Protein AF-A0A6B0BHD0-F1 (afdb_monomer)

Organism: Staphylococcus aureus (NCBI:txid1280)

Mean predicted aligned error: 4.42 Å

Structure (mmCIF, N/CA/C/O backbone):
data_AF-A0A6B0BHD0-F1
#
_entry.id   AF-A0A6B0BHD0-F1
#
loop_
_atom_site.group_PDB
_atom_site.id
_atom_site.type_symbol
_atom_site.label_atom_id
_atom_site.label_alt_id
_atom_site.label_comp_id
_atom_site.label_asym_id
_atom_site.label_entity_id
_atom_site.label_seq_id
_atom_site.pdbx_PDB_ins_code
_atom_site.Cartn_x
_atom_site.Cartn_y
_atom_site.Cartn_z
_atom_site.occupancy
_atom_site.B_iso_or_equiv
_atom_site.auth_seq_id
_atom_site.auth_comp_id
_atom_site.auth_asym_id
_atom_site.auth_atom_id
_atom_site.pdbx_PDB_model_num
ATOM 1 N N . LEU A 1 1 ? -26.177 -18.146 14.902 1.00 44.59 1 LEU A N 1
ATOM 2 C CA . LEU A 1 1 ? -24.761 -17.729 14.923 1.00 44.59 1 LEU A CA 1
ATOM 3 C C . LEU A 1 1 ? -24.433 -17.338 16.357 1.00 44.59 1 LEU A C 1
ATOM 5 O O . LEU A 1 1 ? -24.639 -16.192 16.727 1.00 44.59 1 LEU A O 1
ATOM 9 N N . ASN A 1 2 ? -24.051 -18.314 17.185 1.00 41.00 2 ASN A N 1
ATOM 10 C CA . ASN A 1 2 ? -23.423 -18.027 18.474 1.00 41.00 2 ASN A CA 1
ATOM 11 C C . ASN A 1 2 ? -21.974 -17.668 18.151 1.00 41.00 2 ASN A C 1
ATOM 13 O O . ASN A 1 2 ? -21.163 -18.567 17.981 1.00 41.00 2 ASN A O 1
ATOM 17 N N . ASN A 1 3 ? -21.695 -16.384 17.960 1.00 51.72 3 ASN A N 1
ATOM 18 C CA . ASN A 1 3 ? -20.332 -15.872 17.898 1.00 51.72 3 ASN A CA 1
ATOM 19 C C . ASN A 1 3 ? -20.217 -14.790 18.966 1.00 51.72 3 ASN A C 1
ATOM 21 O O . ASN A 1 3 ? -21.155 -14.007 19.124 1.00 51.72 3 ASN A O 1
ATOM 25 N N . ASP A 1 4 ? -19.097 -14.771 19.685 1.00 55.94 4 ASP A N 1
ATOM 26 C CA . ASP A 1 4 ? -18.774 -13.932 20.851 1.00 55.94 4 ASP A CA 1
ATOM 27 C C . ASP A 1 4 ? -18.702 -12.411 20.553 1.00 55.94 4 ASP A C 1
ATOM 29 O O . ASP A 1 4 ? -17.818 -11.694 21.005 1.00 55.94 4 ASP A O 1
ATOM 33 N N . GLY A 1 5 ? -19.629 -11.866 19.762 1.00 77.25 5 GLY A N 1
ATOM 34 C CA . GLY A 1 5 ? -19.686 -10.452 19.379 1.00 77.25 5 GLY A CA 1
ATOM 35 C C . GLY A 1 5 ? -18.774 -10.060 18.208 1.00 77.25 5 GLY A C 1
ATOM 36 O O . GLY A 1 5 ? -18.880 -8.936 17.711 1.00 77.25 5 GLY A O 1
ATOM 37 N N . HIS A 1 6 ? -17.923 -10.963 17.713 1.00 91.44 6 HIS A N 1
ATOM 38 C CA . HIS A 1 6 ? -17.038 -10.725 16.566 1.00 91.44 6 HIS A CA 1
ATOM 39 C C . HIS A 1 6 ? -17.750 -11.012 15.233 1.00 91.44 6 HIS A C 1
ATOM 41 O O . HIS A 1 6 ? -18.384 -12.054 15.073 1.00 91.44 6 HIS A O 1
ATOM 47 N N . LYS A 1 7 ? -17.673 -10.076 14.272 1.00 95.88 7 LYS A N 1
ATOM 48 C CA . LYS A 1 7 ? -18.538 -10.079 13.069 1.00 95.88 7 LYS A CA 1
ATOM 49 C C . LYS A 1 7 ? -17.832 -9.976 11.715 1.00 95.88 7 LYS A C 1
ATOM 51 O O . LYS A 1 7 ? -18.456 -10.275 10.704 1.00 95.88 7 LYS A O 1
ATOM 56 N N 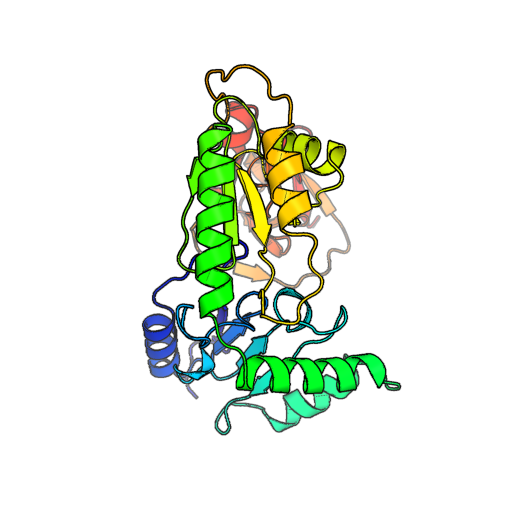. LEU A 1 8 ? -16.595 -9.489 11.682 1.00 97.88 8 LEU A N 1
ATOM 57 C CA . LEU A 1 8 ? -15.825 -9.259 10.459 1.00 97.88 8 LEU A CA 1
ATOM 58 C C . LEU A 1 8 ? -14.351 -9.104 10.833 1.00 97.88 8 LEU A C 1
ATOM 60 O O . LEU A 1 8 ? -14.049 -8.385 11.787 1.00 97.88 8 LEU A O 1
ATOM 64 N N . ALA A 1 9 ? -13.463 -9.723 10.065 1.00 98.19 9 ALA A N 1
ATOM 65 C CA . ALA A 1 9 ? -12.040 -9.413 10.069 1.00 98.19 9 ALA A CA 1
ATOM 66 C C . ALA A 1 9 ? -11.694 -8.542 8.854 1.00 98.19 9 ALA A C 1
ATOM 68 O O . ALA A 1 9 ? -12.242 -8.747 7.771 1.00 98.19 9 ALA A O 1
ATOM 69 N N . VAL A 1 10 ? -10.790 -7.579 9.036 1.00 98.50 10 VAL A N 1
ATOM 70 C CA . VAL A 1 10 ? -10.255 -6.744 7.953 1.00 98.50 10 VAL A CA 1
ATOM 71 C C . VAL A 1 10 ? -8.740 -6.864 7.976 1.00 98.50 10 VAL A C 1
ATOM 73 O O . VAL A 1 10 ? -8.130 -6.598 9.010 1.00 98.50 10 VAL A O 1
ATOM 76 N N . LEU A 1 11 ? -8.146 -7.285 6.862 1.00 98.62 11 LEU A N 1
ATOM 77 C CA . LEU A 1 11 ? -6.704 -7.495 6.728 1.00 98.62 11 LEU A CA 1
ATOM 78 C C . LEU A 1 11 ? -6.194 -6.765 5.486 1.00 98.62 11 LEU A C 1
ATOM 80 O O . LEU A 1 11 ? -6.874 -6.745 4.464 1.00 98.62 11 LEU A O 1
ATOM 84 N N . THR A 1 12 ? -4.992 -6.203 5.557 1.00 98.62 12 THR A N 1
ATOM 85 C CA . THR A 1 12 ? -4.299 -5.631 4.396 1.00 98.62 12 THR A CA 1
ATOM 86 C C . THR A 1 12 ? -3.342 -6.670 3.825 1.00 98.62 12 THR A C 1
ATOM 88 O O . THR A 1 12 ? -2.522 -7.214 4.565 1.00 98.62 12 THR A O 1
ATOM 91 N N . TYR A 1 13 ? -3.439 -6.954 2.528 1.00 98.75 13 TYR A N 1
ATOM 92 C CA . TYR A 1 13 ? -2.577 -7.920 1.845 1.00 98.75 13 TYR A CA 1
ATOM 93 C C . TYR A 1 13 ? -2.391 -7.518 0.376 1.00 98.75 13 TYR A C 1
ATOM 95 O O . TYR A 1 13 ? -3.393 -7.423 -0.316 1.00 98.75 13 TYR A O 1
ATOM 103 N N . PRO A 1 14 ? -1.169 -7.304 -0.141 1.00 98.62 14 PRO A N 1
ATOM 104 C CA . PRO A 1 14 ? 0.085 -7.171 0.601 1.00 98.62 14 PRO A CA 1
ATOM 105 C C . PRO A 1 14 ? 0.097 -5.875 1.423 1.00 98.62 14 PRO A C 1
ATOM 107 O O . PRO A 1 14 ? -0.780 -5.018 1.271 1.00 98.62 14 PRO A O 1
ATOM 110 N N . ASN A 1 15 ? 1.120 -5.685 2.258 1.00 97.81 15 ASN A N 1
ATOM 111 C CA . ASN A 1 15 ? 1.369 -4.352 2.805 1.00 97.81 15 ASN A CA 1
ATOM 112 C C . ASN A 1 15 ? 1.817 -3.374 1.694 1.00 97.81 15 ASN A C 1
ATOM 114 O O . ASN A 1 15 ? 2.034 -3.749 0.537 1.00 97.81 15 ASN A O 1
ATOM 118 N N . TYR A 1 16 ? 1.968 -2.094 2.041 1.00 95.62 16 TYR A N 1
ATOM 119 C CA . TYR A 1 16 ? 2.330 -1.055 1.071 1.00 95.62 16 TYR A CA 1
ATOM 120 C C . TYR A 1 16 ? 3.622 -1.395 0.302 1.00 95.62 16 TYR A C 1
ATOM 122 O O . TYR A 1 16 ? 3.693 -1.243 -0.925 1.00 95.62 16 TYR A O 1
ATOM 130 N N . TYR A 1 17 ? 4.611 -1.930 1.018 1.00 97.62 17 TYR A N 1
ATOM 131 C CA . TYR A 1 17 ? 5.940 -2.257 0.514 1.00 97.62 17 TYR A CA 1
ATOM 132 C C . TYR A 1 17 ? 6.008 -3.555 -0.293 1.00 97.62 17 TYR A C 1
ATOM 134 O O . TYR A 1 17 ? 7.059 -3.825 -0.855 1.00 97.62 17 TYR A O 1
ATOM 142 N N . GLY A 1 18 ? 4.907 -4.305 -0.431 1.00 98.00 18 GLY A N 1
ATOM 143 C CA . GLY A 1 18 ? 4.874 -5.543 -1.221 1.00 98.00 18 GLY A CA 1
ATOM 144 C C . GLY A 1 18 ? 5.268 -6.797 -0.451 1.00 98.00 18 GLY A C 1
ATOM 145 O O . GLY A 1 18 ? 5.593 -7.807 -1.067 1.00 98.00 18 GLY A O 1
ATOM 146 N N . GLU A 1 19 ? 5.248 -6.741 0.878 1.00 98.50 19 GLU A N 1
ATOM 147 C CA . GLU A 1 19 ? 5.452 -7.915 1.721 1.00 98.50 19 GLU A CA 1
ATOM 148 C C . GLU A 1 19 ? 4.123 -8.646 1.924 1.00 98.50 19 GLU A C 1
ATOM 150 O O . GLU A 1 19 ? 3.060 -8.041 2.135 1.00 98.50 19 GLU A O 1
ATOM 155 N N . THR A 1 20 ? 4.202 -9.966 1.866 1.00 98.69 20 THR A N 1
ATOM 156 C CA . THR A 1 20 ? 3.102 -10.897 2.072 1.00 98.69 20 THR A CA 1
ATOM 157 C C . THR A 1 20 ? 3.281 -11.642 3.394 1.00 98.69 20 THR A C 1
ATOM 159 O O . THR A 1 20 ? 4.314 -11.593 4.057 1.00 98.69 20 THR A O 1
ATOM 162 N N . PHE A 1 21 ? 2.235 -12.340 3.809 1.00 98.31 21 PHE A N 1
ATOM 163 C CA . PHE A 1 21 ? 2.283 -13.305 4.901 1.00 98.31 21 PHE A CA 1
ATOM 164 C C . PHE A 1 21 ? 1.360 -14.472 4.545 1.00 98.31 21 PHE A C 1
ATOM 166 O O . PHE A 1 21 ? 0.675 -14.432 3.520 1.00 98.31 21 PHE A O 1
ATOM 173 N N . ASN A 1 22 ? 1.313 -15.513 5.381 1.00 98.19 22 ASN A N 1
ATOM 174 C CA . ASN A 1 22 ? 0.433 -16.662 5.158 1.00 98.19 22 ASN A CA 1
ATOM 175 C C . ASN A 1 22 ? -1.042 -16.313 5.443 1.00 98.19 22 ASN A C 1
ATOM 177 O O . ASN A 1 22 ? -1.629 -16.731 6.441 1.00 98.19 22 ASN A O 1
ATOM 181 N N . VAL A 1 23 ? -1.623 -15.491 4.570 1.00 98.50 23 VAL A N 1
ATOM 182 C CA . VAL A 1 23 ? -2.993 -14.985 4.678 1.00 98.50 23 VAL A CA 1
ATOM 183 C C . VAL A 1 23 ? -4.026 -16.089 4.458 1.00 98.50 23 VAL A C 1
ATOM 185 O O . VAL A 1 23 ? -5.088 -16.045 5.069 1.00 98.50 23 VAL A O 1
ATOM 188 N N . GLU A 1 24 ? -3.704 -17.114 3.660 1.00 98.62 24 GLU A N 1
ATOM 189 C CA . GLU A 1 24 ? -4.576 -18.273 3.442 1.00 98.62 24 GLU A CA 1
ATOM 190 C C . GLU A 1 24 ? -4.889 -18.981 4.769 1.00 98.62 24 GLU A C 1
ATOM 192 O O . GLU A 1 24 ? -6.053 -19.253 5.071 1.00 98.62 24 GLU A O 1
ATOM 197 N N . GLU A 1 25 ? -3.872 -19.231 5.598 1.00 98.56 25 GLU A N 1
ATOM 198 C CA . GLU A 1 25 ? -4.057 -19.893 6.894 1.00 98.56 25 GLU A CA 1
ATOM 199 C C . GLU A 1 25 ? -4.859 -19.030 7.879 1.00 98.56 25 GLU A C 1
ATOM 201 O O . GLU A 1 25 ? -5.685 -19.540 8.642 1.00 98.56 25 GLU A O 1
ATOM 206 N N . VAL A 1 26 ? -4.676 -17.706 7.827 1.00 98.50 26 VAL A N 1
ATOM 207 C CA . VAL A 1 26 ? -5.461 -16.758 8.630 1.00 98.50 26 VAL A CA 1
ATOM 208 C C . VAL A 1 26 ? -6.932 -16.780 8.206 1.00 98.50 26 VAL A C 1
ATOM 210 O O . VAL A 1 26 ? -7.808 -16.879 9.067 1.00 98.50 26 VAL A O 1
ATOM 213 N N . ILE A 1 27 ? -7.217 -16.750 6.899 1.00 98.62 27 ILE A N 1
ATOM 214 C CA . ILE A 1 27 ? -8.585 -16.836 6.364 1.00 98.62 27 ILE A CA 1
ATOM 215 C C . ILE A 1 27 ? -9.239 -18.155 6.794 1.00 98.62 27 ILE A C 1
ATOM 217 O O . ILE A 1 27 ? -10.330 -18.133 7.367 1.00 98.62 27 ILE A O 1
ATOM 221 N N . LYS A 1 28 ? -8.551 -19.293 6.617 1.00 98.56 28 LYS A N 1
ATOM 222 C CA . LYS A 1 28 ? -9.042 -20.615 7.053 1.00 98.56 28 LYS A CA 1
ATOM 223 C C . LYS A 1 28 ? -9.383 -20.633 8.543 1.00 98.56 28 LYS A C 1
ATOM 225 O O . LYS A 1 28 ? -10.453 -21.110 8.920 1.00 98.56 28 LYS A O 1
ATOM 230 N N . SER A 1 29 ? -8.504 -20.087 9.382 1.00 98.19 29 SER A N 1
ATOM 231 C CA . SER A 1 29 ? -8.696 -20.029 10.836 1.00 98.19 29 SER A CA 1
ATOM 232 C C . SER A 1 29 ? -9.908 -19.176 11.229 1.00 98.19 29 SER A C 1
ATOM 234 O O . SER A 1 29 ? -10.709 -19.578 12.072 1.00 98.19 29 SER A O 1
ATOM 236 N N . LEU A 1 30 ? -10.099 -18.019 10.588 1.00 97.94 30 LEU A N 1
ATOM 237 C CA . LEU A 1 30 ? -11.243 -17.135 10.841 1.00 97.94 30 LEU A CA 1
ATOM 238 C C . LEU A 1 30 ? -12.567 -17.752 10.369 1.00 97.94 30 LEU A C 1
ATOM 240 O O . LEU A 1 30 ? -13.581 -17.664 11.068 1.00 97.94 30 LEU A O 1
ATOM 244 N N . HIS A 1 31 ? -12.562 -18.446 9.231 1.00 97.81 31 HIS A N 1
ATOM 245 C CA . HIS A 1 31 ? -13.738 -19.155 8.725 1.00 97.81 31 HIS A CA 1
ATOM 246 C C . HIS A 1 31 ? -14.158 -20.333 9.607 1.00 97.81 31 HIS A C 1
ATOM 248 O O . HIS A 1 31 ? -15.361 -20.555 9.762 1.00 97.81 31 HIS A O 1
ATOM 254 N N . GLN A 1 32 ? -13.215 -21.042 10.243 1.00 97.38 32 GLN A N 1
ATOM 255 C CA . GLN A 1 32 ? -13.533 -22.070 11.251 1.00 97.38 32 GLN A CA 1
ATOM 256 C C . GLN A 1 32 ? -14.306 -21.496 12.448 1.00 97.38 32 GLN A C 1
ATOM 258 O O . GLN A 1 32 ? -15.112 -22.201 13.051 1.00 97.38 32 GLN A O 1
ATOM 263 N N . LEU A 1 33 ? -14.113 -20.208 12.746 1.00 96.44 33 LEU A N 1
ATOM 264 C CA . LEU A 1 33 ? -14.851 -19.451 13.760 1.00 96.44 33 LEU A CA 1
ATOM 265 C C . LEU A 1 33 ? -16.079 -18.722 13.186 1.00 96.44 33 LEU A C 1
ATOM 267 O O . LEU A 1 33 ? -16.658 -17.865 13.845 1.00 96.44 33 LEU A O 1
ATOM 271 N N . ASN A 1 34 ? -16.482 -19.016 11.947 1.00 96.38 34 ASN A N 1
ATOM 272 C CA . ASN A 1 34 ? -17.590 -18.355 11.250 1.00 96.38 34 ASN A CA 1
ATOM 273 C C . ASN A 1 34 ? -17.448 -16.820 11.145 1.00 96.38 34 ASN A C 1
ATOM 275 O O . ASN A 1 34 ? -18.455 -16.106 11.127 1.00 96.38 34 ASN A O 1
ATOM 279 N N . ILE A 1 35 ? -16.217 -16.302 11.077 1.00 97.94 35 ILE A N 1
ATOM 280 C CA . ILE A 1 35 ? -15.931 -14.872 10.910 1.00 97.94 35 ILE A CA 1
ATOM 281 C C . ILE A 1 35 ? -15.605 -14.607 9.432 1.00 97.94 35 ILE A C 1
ATOM 283 O O . ILE A 1 35 ? -14.594 -15.117 8.951 1.00 97.94 35 ILE A O 1
ATOM 287 N N . PRO A 1 36 ? -16.417 -13.819 8.699 1.00 98.31 36 PRO A N 1
ATOM 288 C CA . PRO A 1 36 ? -16.088 -13.441 7.328 1.00 98.31 36 PRO A CA 1
ATOM 289 C C . PRO A 1 36 ? -14.891 -12.484 7.290 1.00 98.31 36 PRO A C 1
ATOM 291 O O . PRO A 1 36 ? -14.647 -11.738 8.248 1.00 98.31 36 PRO A O 1
ATOM 294 N N . VAL A 1 37 ? -14.178 -12.463 6.165 1.00 98.75 37 VAL A N 1
ATOM 295 C CA . VAL A 1 37 ? -12.937 -11.697 5.992 1.00 98.75 37 VAL A CA 1
ATOM 296 C C . VAL A 1 37 ? -13.035 -10.744 4.800 1.00 98.75 37 VAL A C 1
ATOM 298 O O . VAL A 1 37 ? -13.332 -11.152 3.678 1.00 98.75 37 VAL A O 1
ATOM 301 N N . LEU A 1 38 ? -12.759 -9.464 5.052 1.00 98.88 38 LEU A N 1
ATOM 302 C CA . LEU A 1 38 ? -12.486 -8.454 4.033 1.00 98.88 38 LEU A CA 1
ATOM 303 C C . LEU A 1 38 ? -10.971 -8.297 3.883 1.00 98.88 38 LEU A C 1
ATOM 305 O O . LEU A 1 38 ? -10.285 -7.952 4.846 1.00 98.88 38 LEU A O 1
ATOM 309 N N . ILE A 1 39 ? -10.470 -8.498 2.670 1.00 98.88 39 ILE A N 1
ATOM 310 C CA . ILE A 1 39 ? -9.085 -8.214 2.310 1.00 98.88 39 ILE A CA 1
ATOM 311 C C . ILE A 1 39 ? -9.024 -6.869 1.583 1.00 98.88 39 ILE A C 1
ATOM 313 O O . ILE A 1 39 ? -9.609 -6.690 0.510 1.00 98.88 39 ILE A O 1
ATOM 317 N N . ASP A 1 40 ? -8.307 -5.921 2.179 1.00 98.81 40 ASP A N 1
ATOM 318 C CA . ASP A 1 40 ? -7.810 -4.738 1.486 1.00 98.81 40 ASP A CA 1
ATOM 319 C C . ASP A 1 40 ? -6.583 -5.147 0.661 1.00 98.81 40 ASP A C 1
ATOM 321 O O . ASP A 1 40 ? -5.456 -5.205 1.161 1.00 98.81 40 ASP A O 1
ATOM 325 N N . GLU A 1 41 ? -6.839 -5.468 -0.607 1.00 98.75 41 GLU A N 1
ATOM 326 C CA . GLU A 1 41 ? -5.850 -5.859 -1.611 1.00 98.75 41 GLU A CA 1
ATOM 327 C C . GLU A 1 41 ? -5.512 -4.687 -2.541 1.00 98.75 41 GLU A C 1
ATOM 329 O O . GLU A 1 41 ? -5.233 -4.851 -3.733 1.00 98.75 41 GLU A O 1
ATOM 334 N N . ALA A 1 42 ? -5.519 -3.459 -2.002 1.00 98.31 42 ALA A N 1
ATOM 335 C CA . ALA A 1 42 ? -5.298 -2.249 -2.787 1.00 98.31 42 ALA A CA 1
ATOM 336 C C . ALA A 1 42 ? -3.989 -2.279 -3.594 1.00 98.31 42 ALA A C 1
ATOM 338 O O . ALA A 1 42 ? -3.944 -1.743 -4.699 1.00 98.31 42 ALA A O 1
ATOM 339 N N . HIS A 1 43 ? -2.933 -2.904 -3.069 1.00 98.44 43 HIS A N 1
ATOM 340 C CA . HIS A 1 43 ? -1.639 -3.031 -3.747 1.00 98.44 43 HIS A CA 1
ATOM 341 C C . HIS A 1 43 ? -1.435 -4.372 -4.473 1.00 98.44 43 HIS A C 1
ATOM 343 O O . HIS A 1 43 ? -0.359 -4.572 -5.024 1.00 98.44 43 HIS A O 1
ATOM 349 N N . GLY A 1 44 ? -2.441 -5.253 -4.512 1.00 98.56 44 GLY A N 1
ATOM 350 C CA . GLY A 1 44 ? -2.360 -6.590 -5.113 1.00 98.56 44 GLY A CA 1
ATOM 351 C C . GLY A 1 44 ? -3.167 -6.763 -6.404 1.00 98.56 44 GLY A C 1
ATOM 352 O O . GLY A 1 44 ? -3.417 -7.886 -6.813 1.00 98.56 44 GLY A O 1
ATOM 353 N N . ALA A 1 45 ? -3.586 -5.685 -7.082 1.00 98.75 45 ALA A N 1
ATOM 354 C CA . ALA A 1 45 ? -4.390 -5.801 -8.311 1.00 98.75 45 ALA A CA 1
ATOM 355 C C . ALA A 1 45 ? -3.689 -6.579 -9.449 1.00 98.75 45 ALA A C 1
ATOM 357 O O . ALA A 1 45 ? -4.348 -7.136 -10.319 1.00 98.75 45 ALA A O 1
ATOM 358 N N . HIS A 1 46 ? -2.356 -6.618 -9.443 1.00 98.81 46 HIS A N 1
ATOM 359 C CA . HIS A 1 46 ? -1.527 -7.343 -10.405 1.00 98.81 46 HIS A CA 1
ATOM 360 C C . HIS A 1 46 ? -1.136 -8.761 -9.927 1.00 98.81 46 HIS A C 1
ATOM 362 O O . HIS A 1 46 ? -0.463 -9.486 -10.658 1.00 98.81 46 HIS A O 1
ATOM 368 N N . PHE A 1 47 ? -1.544 -9.178 -8.723 1.00 98.81 47 PHE A N 1
ATOM 369 C CA . PHE A 1 47 ? -1.292 -10.532 -8.218 1.00 98.81 47 PHE A CA 1
ATOM 370 C C . PHE A 1 47 ? -2.008 -11.577 -9.075 1.00 98.81 47 PHE A C 1
ATOM 372 O O . PHE A 1 47 ? -3.093 -11.321 -9.597 1.00 98.81 47 PHE A O 1
ATOM 379 N N . GLY A 1 48 ? -1.394 -12.748 -9.243 1.00 98.50 48 GLY A N 1
ATOM 380 C CA . GLY A 1 48 ? -1.820 -13.815 -10.157 1.00 98.50 48 GLY A CA 1
ATOM 381 C C . GLY A 1 48 ? -1.240 -13.719 -11.576 1.00 98.50 48 GLY A C 1
ATOM 382 O O . GLY A 1 48 ? -1.368 -14.670 -12.349 1.00 98.50 48 GLY A O 1
ATOM 383 N N . LEU A 1 49 ? -0.560 -12.619 -11.929 1.00 98.75 49 LEU A N 1
ATOM 384 C CA . LEU A 1 49 ? 0.283 -12.579 -13.128 1.00 98.75 49 LEU A CA 1
ATOM 385 C C . LEU A 1 49 ? 1.485 -13.519 -12.963 1.00 98.75 49 LEU A C 1
ATOM 387 O O . LEU A 1 49 ? 1.998 -13.714 -11.862 1.00 98.75 49 LEU A O 1
ATOM 391 N N . GLN A 1 50 ? 1.978 -14.083 -14.068 1.00 98.44 50 GLN A N 1
ATOM 392 C CA . GLN A 1 50 ? 3.099 -15.023 -14.027 1.00 98.44 50 GLN A CA 1
ATOM 393 C C . GLN A 1 50 ? 4.328 -14.396 -13.348 1.00 98.44 50 GLN A C 1
ATOM 395 O O . GLN A 1 50 ? 4.846 -13.381 -13.812 1.00 98.44 50 GLN A O 1
ATOM 400 N N . GLY A 1 51 ? 4.813 -15.031 -12.277 1.00 98.19 51 GLY A N 1
ATOM 401 C CA . GLY A 1 51 ? 5.976 -14.581 -11.503 1.00 98.19 51 GLY A CA 1
ATOM 402 C C . GLY A 1 51 ? 5.665 -13.602 -10.364 1.00 98.19 51 GLY A C 1
ATOM 403 O O . GLY A 1 51 ? 6.595 -13.203 -9.671 1.00 98.19 51 GLY A O 1
ATOM 404 N N . PHE A 1 52 ? 4.399 -13.234 -10.151 1.00 98.81 52 PHE A N 1
ATOM 405 C CA . PHE A 1 52 ? 3.948 -12.401 -9.030 1.00 98.81 52 PHE A CA 1
ATOM 406 C C . PHE A 1 52 ? 3.242 -13.251 -7.958 1.00 98.81 52 PHE A C 1
ATOM 408 O O . PHE A 1 52 ? 2.859 -14.387 -8.250 1.00 98.81 52 PHE A O 1
ATOM 415 N N . PRO A 1 53 ? 3.057 -12.731 -6.727 1.00 98.75 53 PRO A N 1
ATOM 416 C CA . PRO A 1 53 ? 2.292 -13.422 -5.693 1.00 98.75 53 PRO A CA 1
ATOM 417 C C . PRO A 1 53 ? 0.840 -13.693 -6.102 1.00 98.75 53 PRO A C 1
ATOM 419 O O . PRO A 1 53 ? 0.297 -13.059 -7.009 1.00 98.75 53 PRO A O 1
ATOM 422 N N . ASP A 1 54 ? 0.199 -14.620 -5.395 1.00 98.62 54 ASP A N 1
ATOM 423 C CA . ASP A 1 54 ? -1.200 -14.982 -5.613 1.00 98.62 54 ASP A CA 1
ATOM 424 C C . ASP A 1 54 ? -2.163 -14.022 -4.902 1.00 98.62 54 ASP A C 1
ATOM 426 O O . ASP A 1 54 ? -1.919 -13.564 -3.787 1.00 98.62 54 ASP A O 1
ATOM 430 N N . SER A 1 55 ? -3.305 -13.757 -5.538 1.00 98.69 55 SER A N 1
ATOM 431 C CA . SER A 1 55 ? -4.397 -12.978 -4.948 1.00 98.69 55 SER A CA 1
ATOM 432 C C . SER A 1 55 ? -5.188 -13.802 -3.928 1.00 98.69 55 SER A C 1
ATOM 434 O O . SER A 1 55 ? -5.396 -15.008 -4.096 1.00 98.69 55 SER A O 1
ATOM 436 N N . THR A 1 56 ? -5.746 -13.133 -2.916 1.00 98.56 56 THR A N 1
ATOM 437 C CA . THR A 1 56 ? -6.662 -13.756 -1.945 1.00 98.56 56 THR A CA 1
ATOM 438 C C . THR A 1 56 ? -7.984 -14.244 -2.544 1.00 98.56 56 THR A C 1
ATOM 440 O O . THR A 1 56 ? -8.702 -15.013 -1.895 1.00 98.56 56 THR A O 1
ATOM 443 N N . LEU A 1 57 ? -8.274 -13.908 -3.807 1.00 98.31 57 LEU A N 1
ATOM 444 C CA . LEU A 1 57 ? -9.340 -14.536 -4.597 1.00 98.31 57 LEU A CA 1
ATOM 445 C C . LEU A 1 57 ? -9.200 -16.068 -4.661 1.00 98.31 57 LEU A C 1
ATOM 447 O O . LEU A 1 57 ? -10.209 -16.772 -4.745 1.00 98.31 57 LEU A O 1
ATOM 451 N N . ASN A 1 58 ? -7.975 -16.592 -4.556 1.00 98.44 58 ASN A N 1
ATOM 452 C CA . ASN A 1 58 ? -7.691 -18.028 -4.571 1.00 98.44 58 ASN A CA 1
ATOM 453 C C . ASN A 1 58 ? -7.955 -18.703 -3.211 1.00 98.44 58 ASN A C 1
ATOM 455 O O . ASN A 1 58 ? -8.042 -19.928 -3.140 1.00 98.44 58 ASN A O 1
ATOM 459 N N . TYR A 1 59 ? -8.121 -17.920 -2.141 1.00 98.31 59 TYR A N 1
ATOM 460 C CA . TYR A 1 59 ? -8.165 -18.392 -0.751 1.00 98.31 59 TYR A CA 1
ATOM 461 C C . TYR A 1 59 ? -9.541 -18.246 -0.102 1.00 98.31 59 TYR A C 1
ATOM 463 O O . TYR A 1 59 ? -9.661 -18.255 1.118 1.00 98.31 59 TYR A O 1
ATOM 471 N N . GLN A 1 60 ? -10.591 -18.124 -0.916 1.00 98.19 60 GLN A N 1
ATOM 472 C CA . GLN A 1 60 ? -11.986 -18.049 -0.466 1.00 98.19 60 GLN A CA 1
ATOM 473 C C . GLN A 1 60 ? -12.325 -16.816 0.392 1.00 98.19 60 GLN A C 1
ATOM 475 O O . GLN A 1 60 ? -13.352 -16.830 1.067 1.00 98.19 60 GLN A O 1
ATOM 480 N N . ALA A 1 61 ? -11.521 -15.745 0.354 1.00 98.50 61 ALA A N 1
ATOM 481 C CA . ALA A 1 61 ? -11.856 -14.489 1.027 1.00 98.50 61 ALA A CA 1
ATOM 482 C C . ALA A 1 61 ? -13.268 -14.004 0.636 1.00 98.50 61 ALA A C 1
ATOM 484 O O . ALA A 1 61 ? -13.651 -14.054 -0.536 1.00 98.50 61 ALA A O 1
ATOM 485 N N . ASP A 1 62 ? -14.054 -13.536 1.612 1.00 98.81 62 ASP A N 1
ATOM 486 C CA . ASP A 1 62 ? -15.450 -13.140 1.382 1.00 98.81 62 ASP A CA 1
ATOM 487 C C . ASP A 1 62 ? -15.551 -11.877 0.521 1.00 98.81 62 ASP A C 1
ATOM 489 O O . ASP A 1 62 ? -16.409 -11.780 -0.363 1.00 98.81 62 ASP A O 1
ATOM 493 N N . TYR A 1 63 ? -14.654 -10.923 0.768 1.00 98.88 63 TYR A N 1
ATOM 494 C CA . TYR A 1 63 ? -14.567 -9.661 0.046 1.00 98.88 63 TYR A CA 1
ATOM 495 C C . TYR A 1 63 ? -13.103 -9.329 -0.227 1.00 98.88 63 TYR A C 1
ATOM 497 O O . TYR A 1 63 ? -12.283 -9.378 0.688 1.00 98.88 63 TYR A O 1
ATOM 505 N N . VAL A 1 64 ? -12.786 -8.941 -1.459 1.00 98.94 64 VAL A N 1
ATOM 506 C CA . VAL A 1 64 ? -11.438 -8.513 -1.857 1.00 98.94 64 VAL A CA 1
ATOM 507 C C . VAL A 1 64 ? -11.560 -7.204 -2.624 1.00 98.94 64 VAL A C 1
ATOM 509 O O . VAL A 1 64 ? -12.258 -7.140 -3.639 1.00 98.94 64 VAL A O 1
ATOM 512 N N . VAL A 1 65 ? -10.916 -6.145 -2.137 1.00 98.88 65 VAL A N 1
ATOM 513 C CA . VAL A 1 65 ? -10.901 -4.834 -2.805 1.00 98.88 65 VAL A CA 1
ATOM 514 C C . VAL A 1 65 ? -9.537 -4.612 -3.431 1.00 98.88 65 VAL A C 1
ATOM 516 O O . VAL A 1 65 ? -8.540 -4.591 -2.724 1.00 98.88 65 VAL A O 1
ATOM 519 N N . GLN A 1 66 ? -9.496 -4.390 -4.742 1.00 98.88 66 GLN A N 1
ATOM 520 C CA . GLN A 1 66 ? -8.265 -4.124 -5.481 1.00 98.88 66 GLN A CA 1
ATOM 521 C C . GLN A 1 66 ? -8.300 -2.724 -6.096 1.00 98.88 66 GLN A C 1
ATOM 523 O O . GLN A 1 66 ? -9.210 -2.380 -6.860 1.00 98.88 66 GLN A O 1
ATOM 528 N N . SER A 1 67 ? -7.281 -1.911 -5.819 1.00 98.75 67 SER A N 1
ATOM 529 C CA . SER A 1 67 ? -7.112 -0.609 -6.468 1.00 98.75 67 SER A CA 1
ATOM 530 C C . SER A 1 67 ? -6.361 -0.786 -7.781 1.00 98.75 67 SER A C 1
ATOM 532 O O . SER A 1 67 ? -5.139 -0.661 -7.835 1.00 98.75 67 SER A O 1
ATOM 534 N N . PHE A 1 68 ? -7.103 -1.062 -8.856 1.00 98.75 68 PHE A N 1
ATOM 535 C CA . PHE A 1 68 ? -6.542 -1.250 -10.198 1.00 98.75 68 PHE A CA 1
ATOM 536 C C . PHE A 1 68 ? -5.622 -0.091 -10.574 1.00 98.75 68 PHE A C 1
ATOM 538 O O . PHE A 1 68 ? -4.482 -0.317 -10.957 1.00 98.75 68 PHE A O 1
ATOM 545 N N . HIS A 1 69 ? -6.061 1.147 -10.352 1.00 98.56 69 HIS A N 1
ATOM 546 C CA . HIS A 1 69 ? -5.302 2.346 -10.702 1.00 98.56 69 HIS A CA 1
ATOM 547 C C . HIS A 1 69 ? -3.952 2.515 -9.977 1.00 98.56 69 HIS A C 1
ATOM 549 O O . HIS A 1 69 ? -3.218 3.448 -10.293 1.00 98.56 69 HIS A O 1
ATOM 555 N N . LYS A 1 70 ? -3.643 1.700 -8.956 1.00 98.31 70 LYS A N 1
ATOM 556 C CA . LYS A 1 70 ? -2.344 1.752 -8.268 1.00 98.31 70 LYS A CA 1
ATOM 557 C C . LYS A 1 70 ? -1.256 0.966 -8.997 1.00 98.31 70 LYS A C 1
ATOM 559 O O . LYS A 1 70 ? -0.093 1.323 -8.879 1.00 98.31 70 LYS A O 1
ATOM 564 N N . THR A 1 71 ? -1.608 -0.128 -9.679 1.00 98.38 71 THR A N 1
ATOM 565 C CA . THR A 1 71 ? -0.608 -1.061 -10.249 1.00 98.38 71 THR A CA 1
ATOM 566 C C . THR A 1 71 ? -0.963 -1.619 -11.629 1.00 98.38 71 THR A C 1
ATOM 568 O O . THR A 1 71 ? -0.089 -2.131 -12.318 1.00 98.38 71 THR A O 1
ATOM 571 N N . LEU A 1 72 ? -2.214 -1.483 -12.068 1.00 98.81 72 LEU A N 1
ATOM 572 C CA . LEU A 1 72 ? -2.674 -1.781 -13.424 1.00 98.81 72 LEU A CA 1
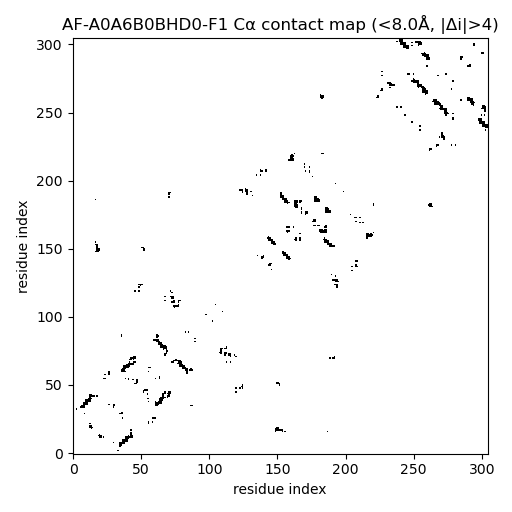ATOM 573 C C . LEU A 1 72 ? -2.910 -0.475 -14.203 1.00 98.81 72 LEU A C 1
ATOM 575 O O . LEU A 1 72 ? -3.117 0.573 -13.585 1.00 98.81 72 LEU A O 1
ATOM 579 N N . PRO A 1 73 ? -2.928 -0.509 -15.551 1.00 98.50 73 PRO A N 1
ATOM 580 C CA . PRO A 1 73 ? -3.111 0.684 -16.382 1.00 98.50 73 PRO A CA 1
ATOM 581 C C . PRO A 1 73 ? -4.577 1.167 -16.405 1.00 98.50 73 PRO A C 1
ATOM 583 O O . PRO A 1 73 ? -5.227 1.196 -17.449 1.00 98.50 73 PRO A O 1
ATOM 586 N N . ALA A 1 74 ? -5.106 1.550 -15.242 1.00 98.69 74 ALA A N 1
ATOM 587 C CA . ALA A 1 74 ? -6.411 2.185 -15.060 1.00 98.69 74 ALA A CA 1
ATOM 588 C C . ALA A 1 74 ? -6.248 3.642 -14.600 1.00 98.69 74 ALA A C 1
ATOM 590 O O . ALA A 1 74 ? -5.255 4.006 -13.970 1.00 98.69 74 ALA A O 1
ATOM 591 N N . LEU A 1 75 ? -7.240 4.489 -14.882 1.00 98.69 75 LEU A N 1
ATOM 592 C CA . LEU A 1 75 ? -7.227 5.882 -14.431 1.00 98.69 75 LEU A CA 1
ATOM 593 C C . LEU A 1 75 ? -7.377 5.966 -12.907 1.00 98.69 75 LEU A C 1
ATOM 595 O O . LEU A 1 75 ? -8.137 5.199 -12.311 1.00 98.69 75 LEU A O 1
ATOM 599 N N . THR A 1 76 ? -6.698 6.942 -12.290 1.00 98.44 76 THR A N 1
ATOM 600 C CA . THR A 1 76 ? -6.784 7.238 -10.850 1.00 98.44 76 THR A CA 1
ATOM 601 C C . THR A 1 76 ? -8.233 7.223 -10.364 1.00 98.44 76 THR A C 1
ATOM 603 O O . THR A 1 76 ? -9.117 7.743 -11.042 1.00 98.44 76 THR A O 1
ATOM 606 N N . MET A 1 77 ? -8.454 6.653 -9.171 1.00 98.19 77 MET A N 1
ATOM 607 C CA . MET A 1 77 ? -9.750 6.310 -8.553 1.00 98.19 77 MET A CA 1
ATOM 608 C C . MET A 1 77 ? -10.362 4.973 -9.006 1.00 98.19 77 MET A C 1
ATOM 610 O O . MET A 1 77 ? -11.173 4.411 -8.271 1.00 98.19 77 MET A O 1
ATOM 614 N N . GLY A 1 78 ? -9.980 4.420 -10.161 1.00 98.56 78 GLY A N 1
ATOM 615 C CA . GLY A 1 78 ? -10.507 3.141 -10.650 1.00 98.56 78 GLY A CA 1
ATOM 616 C C . GLY A 1 78 ? -10.121 1.951 -9.764 1.00 98.56 78 GLY A C 1
ATOM 617 O O . GLY A 1 78 ? -8.953 1.568 -9.716 1.00 98.56 78 GLY A O 1
ATOM 618 N N . SER A 1 79 ? -11.102 1.333 -9.102 1.00 98.62 79 SER A N 1
ATOM 619 C CA . SER A 1 79 ? -10.929 0.150 -8.241 1.00 98.62 79 SER A CA 1
ATOM 620 C C . SER A 1 79 ? -12.055 -0.867 -8.452 1.00 98.62 79 SER A C 1
ATOM 622 O O . SER A 1 79 ? -13.120 -0.509 -8.958 1.00 98.62 79 SER A O 1
ATOM 624 N N . VAL A 1 80 ? -11.836 -2.117 -8.040 1.00 98.88 80 VAL A N 1
ATOM 625 C CA . VAL A 1 80 ? -12.805 -3.218 -8.157 1.00 98.88 80 VAL A CA 1
ATOM 626 C C . VAL A 1 80 ? -13.023 -3.873 -6.792 1.00 98.88 80 VAL A C 1
ATOM 628 O O . VAL A 1 80 ? -12.067 -4.177 -6.082 1.00 98.88 80 VAL A O 1
ATOM 631 N N . LEU A 1 81 ? -14.289 -4.094 -6.431 1.00 98.88 81 LEU A N 1
ATOM 632 C CA . LEU A 1 81 ? -14.690 -4.934 -5.302 1.00 98.88 81 LEU A CA 1
ATOM 633 C C . LEU A 1 81 ? -15.130 -6.299 -5.838 1.00 98.88 81 LEU A C 1
ATOM 635 O O . LEU A 1 81 ? -16.121 -6.395 -6.564 1.00 98.88 81 LEU A O 1
ATOM 639 N N . TYR A 1 82 ? -14.431 -7.352 -5.431 1.00 98.88 82 TYR A N 1
ATOM 640 C CA . TYR A 1 82 ? -14.846 -8.732 -5.637 1.00 98.88 82 TYR A CA 1
ATOM 641 C C . TYR A 1 82 ? -15.576 -9.237 -4.397 1.00 98.88 82 TYR A C 1
ATOM 643 O O . TYR A 1 82 ? -15.095 -9.098 -3.274 1.00 98.88 82 TYR A O 1
ATOM 651 N N . ILE A 1 83 ? -16.748 -9.832 -4.608 1.00 98.81 83 ILE A N 1
ATOM 652 C CA . ILE A 1 83 ? -17.581 -10.393 -3.544 1.00 98.81 83 ILE A CA 1
ATOM 653 C C . ILE A 1 83 ? -17.754 -11.879 -3.826 1.00 98.81 83 ILE A C 1
ATOM 655 O O . ILE A 1 83 ? -18.334 -12.253 -4.855 1.00 98.81 83 ILE A O 1
ATOM 659 N N . HIS A 1 84 ? -17.290 -12.729 -2.913 1.00 98.69 84 HIS A N 1
ATOM 660 C CA . HIS A 1 84 ? -17.488 -14.165 -3.028 1.00 98.69 84 HIS A CA 1
ATOM 661 C C . HIS A 1 84 ? -18.990 -14.488 -3.088 1.00 98.69 84 HIS A C 1
ATOM 663 O O . HIS A 1 84 ? -19.818 -13.861 -2.425 1.00 98.69 84 HIS A O 1
ATOM 669 N N . LYS A 1 85 ? -19.382 -15.477 -3.899 1.00 98.38 85 LYS A N 1
ATOM 670 C CA . LYS A 1 85 ? -20.808 -15.769 -4.161 1.00 98.38 85 LYS A CA 1
ATOM 671 C C . LYS A 1 85 ? -21.585 -16.165 -2.902 1.00 98.38 85 LYS A C 1
ATOM 673 O O . LYS A 1 85 ? -22.778 -15.891 -2.825 1.00 98.38 85 LYS A O 1
ATOM 678 N N . ASN A 1 86 ? -20.892 -16.754 -1.929 1.00 97.62 86 ASN A N 1
ATOM 679 C CA . ASN A 1 86 ? -21.460 -17.193 -0.654 1.00 97.62 86 ASN A CA 1
ATOM 680 C C . ASN A 1 86 ? -21.184 -16.215 0.500 1.00 97.62 86 ASN A C 1
ATOM 682 O O . ASN A 1 86 ? -21.472 -16.555 1.644 1.00 97.62 86 ASN A O 1
ATOM 686 N N . ALA A 1 87 ? -20.604 -15.040 0.224 1.00 98.06 87 ALA A N 1
ATOM 687 C CA . ALA A 1 87 ? -20.314 -14.058 1.263 1.00 98.06 87 ALA A CA 1
ATOM 688 C C . ALA A 1 87 ? -21.609 -13.594 1.969 1.00 98.06 87 ALA A C 1
ATOM 690 O O . ALA A 1 87 ? -22.680 -13.579 1.352 1.00 98.06 87 ALA A O 1
ATOM 691 N N . PRO A 1 88 ? -21.550 -13.194 3.247 1.00 98.06 88 PRO A N 1
ATOM 692 C CA . PRO A 1 88 ? -22.679 -12.571 3.937 1.00 98.06 88 PRO A CA 1
ATOM 693 C C . PRO A 1 88 ? -23.123 -11.246 3.283 1.00 98.06 88 PRO A C 1
ATOM 695 O O . PRO A 1 88 ? -22.353 -10.585 2.600 1.00 98.06 88 PRO A O 1
ATOM 698 N N . TYR A 1 89 ? -24.374 -10.826 3.501 1.00 98.00 89 TYR A N 1
ATOM 699 C CA . TYR A 1 89 ? -24.872 -9.466 3.192 1.00 98.00 89 TYR A CA 1
ATOM 700 C C . TYR A 1 89 ? -24.619 -8.921 1.767 1.00 98.00 89 TYR A C 1
ATOM 702 O O . TYR A 1 89 ? -24.610 -7.707 1.565 1.00 98.00 89 TYR A O 1
ATOM 710 N N . ARG A 1 90 ? -24.437 -9.786 0.759 1.00 98.19 90 ARG A N 1
ATOM 711 C CA . ARG A 1 90 ? -24.047 -9.378 -0.608 1.00 98.19 90 ARG A CA 1
ATOM 712 C C . ARG A 1 90 ? -24.948 -8.303 -1.206 1.00 98.19 90 ARG A C 1
ATOM 714 O O . ARG A 1 90 ? -24.446 -7.347 -1.782 1.00 98.19 90 ARG A O 1
ATOM 721 N N . GLU A 1 91 ? -26.263 -8.459 -1.070 1.00 98.06 91 GLU A N 1
ATOM 722 C CA . GLU A 1 91 ? -27.241 -7.514 -1.621 1.00 98.06 91 GLU A CA 1
ATOM 723 C C . GLU A 1 91 ? -27.143 -6.144 -0.943 1.00 98.06 91 GLU A C 1
ATOM 725 O O . GLU A 1 91 ? -27.088 -5.130 -1.633 1.00 98.06 91 GLU A O 1
ATOM 730 N N . ASN A 1 92 ? -27.003 -6.111 0.387 1.00 98.50 92 ASN A N 1
ATOM 731 C CA . ASN A 1 92 ? -26.811 -4.866 1.133 1.00 98.50 92 ASN A CA 1
ATOM 732 C C . ASN A 1 92 ? -25.504 -4.166 0.742 1.00 98.50 92 ASN A C 1
ATOM 734 O O . ASN A 1 92 ? -25.461 -2.946 0.639 1.00 98.50 92 ASN A O 1
ATOM 738 N N . ILE A 1 93 ? -24.428 -4.924 0.513 1.00 98.50 93 ILE 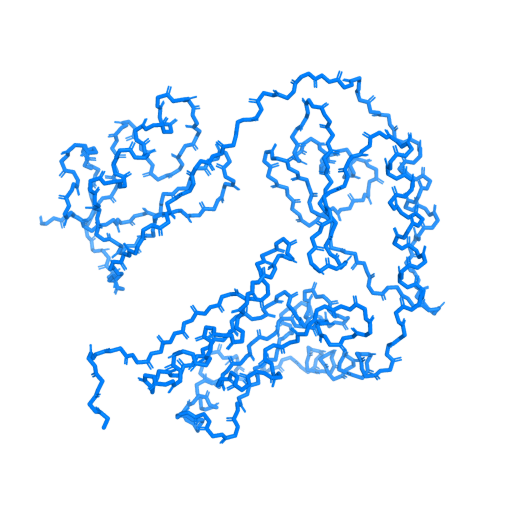A N 1
ATOM 739 C CA . ILE A 1 93 ? -23.143 -4.357 0.083 1.00 98.50 93 ILE A CA 1
ATOM 740 C C . ILE A 1 93 ? -23.270 -3.736 -1.311 1.00 98.50 93 ILE A C 1
ATOM 742 O O . ILE A 1 93 ? -22.805 -2.617 -1.508 1.00 98.50 93 ILE A O 1
ATOM 746 N N . ILE A 1 94 ? -23.929 -4.419 -2.254 1.00 98.25 94 ILE A N 1
ATOM 747 C CA . ILE A 1 94 ? -24.193 -3.884 -3.600 1.00 98.25 94 ILE A CA 1
ATOM 748 C C . ILE A 1 94 ? -25.027 -2.599 -3.520 1.00 98.25 94 ILE A C 1
ATOM 750 O O . ILE A 1 94 ? -24.712 -1.631 -4.207 1.00 98.25 94 ILE A O 1
ATOM 754 N N . GLU A 1 95 ? -26.042 -2.559 -2.655 1.00 98.25 95 GLU A N 1
ATOM 755 C CA . GLU A 1 95 ? -26.830 -1.350 -2.399 1.00 98.25 95 GLU A CA 1
ATOM 756 C C . GLU A 1 95 ? -25.954 -0.211 -1.849 1.00 98.25 95 GLU A C 1
ATOM 758 O O . GLU A 1 95 ? -25.996 0.907 -2.361 1.00 98.25 95 GLU A O 1
ATOM 763 N N . TYR A 1 96 ? -25.081 -0.480 -0.874 1.00 98.56 96 TYR A N 1
ATOM 764 C CA . TYR A 1 96 ? -24.190 0.544 -0.321 1.00 98.56 96 TYR A CA 1
ATOM 765 C C . TYR A 1 96 ? -23.187 1.110 -1.332 1.00 98.56 96 TYR A C 1
ATOM 767 O O . TYR A 1 96 ? -22.782 2.267 -1.179 1.00 98.56 96 TYR A O 1
ATOM 775 N N . LEU A 1 97 ? -22.814 0.373 -2.386 1.00 97.94 97 LEU A N 1
ATOM 776 C CA . LEU A 1 97 ? -21.969 0.931 -3.449 1.00 97.94 97 LEU A CA 1
ATOM 777 C C . LEU A 1 97 ? -22.606 2.188 -4.061 1.00 97.94 97 LEU A C 1
ATOM 779 O O . LEU A 1 97 ? -21.915 3.192 -4.223 1.00 97.94 97 LEU A O 1
ATOM 783 N N . SER A 1 98 ? -23.927 2.205 -4.279 1.00 95.94 98 SER A N 1
ATOM 784 C CA . SER A 1 98 ? -24.616 3.393 -4.808 1.00 95.94 98 SER A CA 1
ATOM 785 C C . SER A 1 98 ? -24.809 4.522 -3.791 1.00 95.94 98 SER A C 1
ATOM 787 O O . SER A 1 98 ? -25.209 5.617 -4.173 1.00 95.94 98 SER A O 1
ATOM 789 N N . TYR A 1 99 ? -24.546 4.278 -2.504 1.00 97.62 99 TYR A N 1
ATOM 790 C CA . TYR A 1 99 ? -24.614 5.302 -1.454 1.00 97.62 99 TYR A CA 1
ATOM 791 C C . TYR A 1 99 ? -23.285 6.051 -1.351 1.00 97.62 99 TYR A C 1
ATOM 793 O O . TYR A 1 99 ? -23.265 7.267 -1.168 1.00 97.62 99 TYR A O 1
ATOM 801 N N . PHE A 1 100 ? -22.172 5.316 -1.439 1.00 97.81 100 PHE A N 1
ATOM 802 C CA . PHE A 1 100 ? -20.826 5.870 -1.283 1.00 97.81 100 PHE A CA 1
ATOM 803 C C . PHE A 1 100 ? -20.218 6.375 -2.593 1.00 97.81 100 PHE A C 1
ATOM 805 O O . PHE A 1 100 ? -19.290 7.183 -2.562 1.00 97.81 100 PHE A O 1
ATOM 812 N N . GLN A 1 101 ? -20.725 5.924 -3.739 1.00 97.19 101 GLN A N 1
ATOM 813 C CA . GLN A 1 101 ? -20.314 6.416 -5.049 1.00 97.19 101 GLN A CA 1
ATOM 814 C C . GLN A 1 101 ? -21.272 7.501 -5.548 1.00 97.19 101 GLN A C 1
ATOM 816 O O . GLN A 1 101 ? -22.459 7.512 -5.236 1.00 97.19 101 GLN A O 1
ATOM 821 N N . THR A 1 102 ? -20.745 8.430 -6.346 1.00 95.50 102 THR A N 1
ATOM 822 C CA . THR A 1 102 ? -21.566 9.452 -7.006 1.00 95.50 102 THR A CA 1
ATOM 823 C C . THR A 1 102 ? -22.646 8.808 -7.878 1.00 95.50 102 THR A C 1
ATOM 825 O O . THR A 1 102 ? -22.389 7.830 -8.580 1.00 95.50 102 THR A O 1
ATOM 828 N N . SER A 1 103 ? -23.837 9.411 -7.911 1.00 94.69 103 SER A N 1
ATOM 829 C CA . SER A 1 103 ? -24.921 9.006 -8.815 1.00 94.69 103 SER A CA 1
ATOM 830 C C . SER A 1 103 ? -24.589 9.224 -10.299 1.00 94.69 103 SER A C 1
ATOM 832 O O . SER A 1 103 ? -25.312 8.741 -11.166 1.00 94.69 103 SER A O 1
ATOM 834 N N . SER A 1 104 ? -23.504 9.945 -10.604 1.00 96.94 104 SER A N 1
ATOM 835 C CA . SER A 1 104 ? -22.984 10.174 -11.959 1.00 96.94 104 SER A CA 1
ATOM 836 C C . SER A 1 104 ? -21.580 9.567 -12.109 1.00 96.94 104 SER A C 1
ATOM 838 O O . SER A 1 104 ? -20.590 10.303 -12.038 1.00 96.94 104 SER A O 1
ATOM 840 N N . PRO A 1 105 ? -21.455 8.233 -12.268 1.00 96.81 105 PRO A N 1
ATOM 841 C CA . PRO A 1 105 ? -20.155 7.578 -12.363 1.00 96.81 105 PRO A CA 1
ATOM 842 C C . PRO A 1 105 ? -19.408 7.997 -13.636 1.00 96.81 105 PRO A 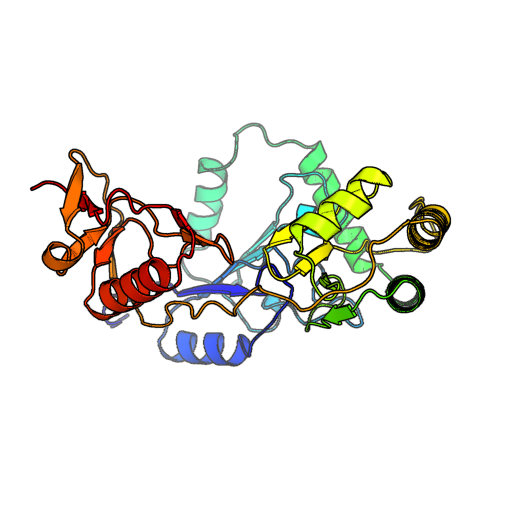C 1
ATOM 844 O O . PRO A 1 105 ? -19.994 8.183 -14.703 1.00 96.81 105 PRO A O 1
ATOM 847 N N . SER A 1 106 ? -18.084 8.128 -13.530 1.00 98.50 106 SER A N 1
ATOM 848 C CA . SER A 1 106 ? -17.237 8.475 -14.672 1.00 98.50 106 SER A CA 1
ATOM 849 C C . SER A 1 106 ? -17.081 7.286 -15.616 1.00 98.50 106 SER A C 1
ATOM 851 O O . SER A 1 106 ? -16.423 6.296 -15.292 1.00 98.50 106 SER A O 1
ATOM 853 N N . TYR A 1 107 ? -17.630 7.412 -16.823 1.00 98.44 107 TYR A N 1
ATOM 854 C CA . TYR A 1 107 ? -17.491 6.405 -17.877 1.00 98.44 107 TYR A CA 1
ATOM 855 C C . TYR A 1 107 ? -16.044 6.216 -18.329 1.00 98.44 107 TYR A C 1
ATOM 857 O O . TYR A 1 107 ? -15.665 5.105 -18.677 1.00 98.44 107 TYR A O 1
ATOM 865 N N . LEU A 1 108 ? -15.216 7.265 -18.264 1.00 98.69 108 LEU A N 1
ATOM 866 C CA . LEU A 1 108 ? -13.787 7.148 -18.563 1.00 98.69 108 LEU A CA 1
ATOM 867 C C . LEU A 1 108 ? -13.084 6.229 -17.561 1.00 98.69 108 LEU A C 1
ATOM 869 O O . LEU A 1 108 ? -12.290 5.380 -17.958 1.00 98.69 108 LEU A O 1
ATOM 873 N N . ILE A 1 109 ? -13.412 6.353 -16.270 1.00 98.75 109 ILE A N 1
ATOM 874 C CA . ILE A 1 109 ? -12.848 5.482 -15.233 1.00 98.75 109 ILE A CA 1
ATOM 875 C C . ILE A 1 109 ? -13.326 4.043 -15.448 1.00 98.75 109 ILE A C 1
ATOM 877 O O . ILE A 1 109 ? -12.501 3.132 -15.455 1.00 98.75 109 ILE A O 1
ATOM 881 N N . MET A 1 110 ? -14.623 3.833 -15.697 1.00 98.75 110 MET A N 1
ATOM 882 C CA . MET A 1 110 ? -15.172 2.493 -15.948 1.00 98.75 110 MET A CA 1
ATOM 883 C C . MET A 1 110 ? -14.555 1.827 -17.188 1.00 98.75 110 MET A C 1
ATOM 885 O O . MET A 1 110 ? -14.145 0.673 -17.115 1.00 98.75 110 MET A O 1
ATOM 889 N N . ALA A 1 111 ? -14.406 2.561 -18.293 1.00 98.81 111 ALA A N 1
ATOM 890 C CA . ALA A 1 111 ? -13.741 2.055 -19.494 1.00 98.81 111 ALA A CA 1
ATOM 891 C C . ALA A 1 111 ? -12.258 1.733 -19.236 1.00 98.81 111 ALA A C 1
ATOM 893 O O . ALA A 1 111 ? -11.750 0.728 -19.725 1.00 98.81 111 ALA A O 1
ATOM 894 N N . SER A 1 112 ? -11.564 2.541 -18.425 1.00 98.81 112 SER A N 1
ATOM 895 C CA . SER A 1 112 ? -10.174 2.254 -18.050 1.00 98.81 112 SER A CA 1
ATOM 896 C C . SER A 1 112 ? -10.037 0.997 -17.183 1.00 98.81 112 SER A C 1
ATOM 898 O O . SER A 1 112 ? -9.057 0.275 -17.325 1.00 98.81 112 SER A O 1
ATOM 900 N N . LEU A 1 113 ? -11.028 0.694 -16.333 1.00 98.88 113 LEU A N 1
ATOM 901 C CA . LEU A 1 113 ? -11.069 -0.548 -15.557 1.00 98.88 113 LEU A CA 1
ATOM 902 C C . LEU A 1 113 ? -11.233 -1.770 -16.463 1.00 98.88 113 LEU A C 1
ATOM 904 O O . LEU A 1 113 ? -10.508 -2.748 -16.303 1.00 98.88 113 LEU A O 1
ATOM 908 N N . GLU A 1 114 ? -12.145 -1.699 -17.434 1.00 98.88 114 GLU A N 1
ATOM 909 C CA . GLU A 1 114 ? -12.334 -2.765 -18.423 1.00 98.88 114 GLU A CA 1
ATOM 910 C C . GLU A 1 114 ? -11.069 -2.970 -19.273 1.00 98.88 114 GLU A C 1
ATOM 912 O O . GLU A 1 114 ? -10.603 -4.099 -19.439 1.00 98.88 114 GLU A O 1
ATOM 917 N N . SER A 1 115 ? -10.452 -1.876 -19.732 1.00 98.81 115 SER A N 1
ATOM 918 C CA . SER A 1 115 ? -9.179 -1.910 -20.458 1.00 98.81 115 SER A CA 1
ATOM 919 C C . SER A 1 115 ? -8.056 -2.536 -19.625 1.00 98.81 115 SER A C 1
ATOM 921 O O . SER A 1 115 ? -7.302 -3.362 -20.136 1.00 98.81 115 SER A O 1
ATOM 923 N N . ALA A 1 116 ? -7.941 -2.180 -18.343 1.00 98.81 116 ALA A N 1
ATOM 924 C CA . ALA A 1 116 ? -6.938 -2.732 -17.436 1.00 98.81 116 ALA A CA 1
ATOM 925 C C . ALA A 1 116 ? -7.166 -4.223 -17.139 1.00 98.81 116 ALA A C 1
ATOM 927 O O . ALA A 1 116 ? -6.203 -4.984 -17.064 1.00 98.81 116 ALA A O 1
ATOM 928 N N . ALA A 1 117 ? -8.422 -4.666 -17.027 1.00 98.81 117 ALA A N 1
ATOM 929 C CA . ALA A 1 117 ? -8.755 -6.083 -16.882 1.00 98.81 117 ALA A CA 1
ATOM 930 C C . ALA A 1 117 ? -8.361 -6.888 -18.131 1.00 98.81 117 ALA A C 1
ATOM 932 O O . ALA A 1 117 ? -7.814 -7.988 -18.023 1.00 98.81 117 ALA A O 1
ATOM 933 N N . GLN A 1 118 ? -8.596 -6.332 -19.324 1.00 98.81 118 GLN A N 1
ATOM 934 C CA . GLN A 1 118 ? -8.158 -6.951 -20.572 1.00 98.81 118 GLN A CA 1
ATOM 935 C C . GLN A 1 118 ? -6.627 -6.989 -20.675 1.00 98.81 118 GLN A C 1
ATOM 937 O O . GLN A 1 118 ? -6.089 -8.020 -21.070 1.00 98.81 118 GLN A O 1
ATOM 942 N N . PHE A 1 119 ? -5.938 -5.916 -20.271 1.00 98.81 119 PHE A N 1
ATOM 943 C CA . PHE A 1 119 ? -4.477 -5.884 -20.176 1.00 98.81 119 PHE A CA 1
ATOM 944 C C . PHE A 1 119 ? -3.958 -6.999 -19.264 1.00 98.81 119 PHE A C 1
ATOM 946 O O . PHE A 1 119 ? -3.167 -7.815 -19.721 1.00 98.81 119 PHE A O 1
ATOM 953 N N . TYR A 1 120 ? -4.466 -7.096 -18.029 1.00 98.75 120 TYR A N 1
ATOM 954 C CA . TYR A 1 120 ? -4.100 -8.145 -17.070 1.00 98.75 120 TYR A CA 1
ATOM 955 C C . TYR A 1 120 ? -4.247 -9.547 -17.680 1.00 98.75 120 TYR A C 1
ATOM 957 O O . TYR A 1 120 ? -3.349 -10.375 -17.578 1.00 98.75 120 TYR A O 1
ATOM 965 N N . LYS A 1 121 ? -5.363 -9.807 -18.374 1.00 98.62 121 LYS A N 1
ATOM 966 C CA . LYS A 1 121 ? -5.658 -11.114 -18.980 1.00 98.62 121 LYS A CA 1
ATOM 967 C C . LYS A 1 121 ? -4.650 -11.540 -20.053 1.00 98.62 121 LYS A C 1
ATOM 969 O O . LYS A 1 121 ? -4.460 -12.737 -20.255 1.00 98.62 121 LYS A O 1
ATOM 974 N N . THR A 1 122 ? -4.080 -10.592 -20.790 1.00 98.31 122 THR A N 1
ATOM 975 C CA . THR A 1 122 ? -3.183 -10.867 -21.927 1.00 98.31 122 THR A CA 1
ATOM 976 C C . THR A 1 122 ? -1.734 -10.481 -21.662 1.00 98.31 122 THR A C 1
ATOM 978 O O . THR A 1 122 ? -0.925 -10.520 -22.584 1.00 98.31 122 THR A O 1
ATOM 981 N N . TYR A 1 123 ? -1.415 -10.057 -20.442 1.00 98.69 123 TYR A N 1
ATOM 982 C CA . TYR A 1 123 ? -0.090 -9.574 -20.095 1.00 98.69 123 TYR A CA 1
ATOM 983 C C . TYR A 1 123 ? 0.932 -10.715 -20.054 1.00 98.69 123 TYR A C 1
ATOM 985 O O . TYR A 1 123 ? 0.680 -11.772 -19.476 1.00 98.69 123 TYR A O 1
ATOM 993 N N . ASP A 1 124 ? 2.100 -10.465 -20.640 1.00 98.12 124 ASP A N 1
ATOM 994 C CA . ASP A 1 124 ? 3.272 -11.335 -20.588 1.00 98.12 124 ASP A CA 1
ATOM 995 C C . ASP A 1 124 ? 4.347 -10.637 -19.749 1.00 98.12 124 ASP A C 1
ATOM 997 O O . ASP A 1 124 ? 4.754 -9.513 -20.047 1.00 98.12 124 ASP A O 1
ATOM 1001 N N . SER A 1 125 ? 4.793 -11.290 -18.676 1.00 98.50 125 SER A N 1
ATOM 1002 C CA . SER A 1 125 ? 5.729 -10.706 -17.715 1.00 98.50 125 SER A CA 1
ATOM 1003 C C . SER A 1 125 ? 7.206 -10.871 -18.086 1.00 98.50 125 SER A C 1
ATOM 1005 O O . SER A 1 125 ? 8.062 -10.358 -17.363 1.00 98.50 125 SER A O 1
ATOM 1007 N N . SER A 1 126 ? 7.542 -11.535 -19.197 1.00 98.31 126 SER A N 1
ATOM 1008 C CA . SER A 1 126 ? 8.937 -11.752 -19.619 1.00 98.31 126 SER A CA 1
ATOM 1009 C C . SER A 1 126 ? 9.707 -10.436 -19.770 1.00 98.31 126 SER A C 1
ATOM 1011 O O . SER A 1 126 ? 10.733 -10.239 -19.117 1.00 98.31 126 SER A O 1
ATOM 1013 N N . VAL A 1 127 ? 9.150 -9.484 -20.529 1.00 98.38 127 VAL A N 1
ATOM 1014 C CA . VAL A 1 127 ? 9.727 -8.141 -20.727 1.00 98.38 127 VAL A CA 1
ATOM 1015 C C . VAL A 1 127 ? 9.930 -7.420 -19.399 1.00 98.38 127 VAL A C 1
ATOM 1017 O O . VAL A 1 127 ? 10.936 -6.731 -19.209 1.00 98.38 127 VAL A O 1
ATOM 1020 N N . PHE A 1 128 ? 8.988 -7.584 -18.471 1.00 98.81 128 PHE A N 1
ATOM 1021 C CA . PHE A 1 128 ? 9.080 -6.979 -17.155 1.00 98.81 128 PHE A CA 1
ATOM 1022 C C . PHE A 1 128 ? 10.278 -7.498 -16.369 1.00 98.81 128 PHE A C 1
ATOM 1024 O O . PHE A 1 128 ? 11.062 -6.688 -15.875 1.00 98.81 128 PHE A O 1
ATOM 1031 N N . PHE A 1 129 ? 10.455 -8.817 -16.270 1.00 98.81 129 PHE A N 1
ATOM 1032 C CA . PHE A 1 129 ? 11.563 -9.387 -15.504 1.00 98.81 129 PHE A CA 1
ATOM 1033 C C . PHE A 1 129 ? 12.925 -9.071 -16.132 1.00 98.81 129 PHE A C 1
ATOM 1035 O O . PHE A 1 129 ? 13.864 -8.749 -15.398 1.00 98.81 129 PHE A O 1
ATOM 1042 N N . ASP A 1 130 ? 13.014 -9.041 -17.463 1.00 98.69 130 ASP A N 1
ATOM 1043 C CA . ASP A 1 130 ? 14.233 -8.649 -18.178 1.00 98.69 130 ASP A CA 1
ATOM 1044 C C . ASP A 1 130 ? 14.614 -7.184 -17.912 1.00 98.69 130 ASP A C 1
ATOM 1046 O O . ASP A 1 130 ? 15.774 -6.869 -17.622 1.00 98.69 130 ASP A O 1
ATOM 1050 N N . LYS A 1 131 ? 13.647 -6.260 -17.980 1.00 98.81 131 LYS A N 1
ATOM 1051 C CA . LYS A 1 131 ? 13.875 -4.834 -17.688 1.00 98.81 131 LYS A CA 1
ATOM 1052 C C . LYS A 1 131 ? 14.116 -4.582 -16.203 1.00 98.81 131 LYS A C 1
ATOM 1054 O O . LYS A 1 131 ? 14.968 -3.768 -15.850 1.00 98.81 131 LYS A O 1
ATOM 1059 N N . ARG A 1 132 ? 13.423 -5.300 -15.320 1.00 98.81 132 ARG A N 1
ATOM 1060 C CA . ARG A 1 132 ? 13.635 -5.232 -13.869 1.00 98.81 132 ARG A CA 1
ATOM 1061 C C . ARG A 1 132 ? 15.069 -5.610 -13.510 1.00 98.81 132 ARG A C 1
ATOM 1063 O O . ARG A 1 132 ? 15.692 -4.897 -12.729 1.00 98.81 132 ARG A O 1
ATOM 1070 N N . ALA A 1 133 ? 15.604 -6.682 -14.098 1.00 98.81 133 ALA A N 1
ATOM 1071 C CA . ALA A 1 133 ? 16.988 -7.097 -13.882 1.00 98.81 133 ALA A CA 1
ATOM 1072 C C . ALA A 1 133 ? 17.988 -6.015 -14.328 1.00 98.81 133 ALA A C 1
ATOM 1074 O O . ALA A 1 133 ? 18.875 -5.653 -13.558 1.00 98.81 133 ALA A O 1
ATOM 1075 N N . GLN A 1 134 ? 17.795 -5.433 -15.517 1.00 98.81 134 GLN A N 1
ATOM 1076 C CA . GLN A 1 134 ? 18.632 -4.332 -16.021 1.00 98.81 134 GLN A CA 1
ATOM 1077 C C . GLN A 1 134 ? 18.576 -3.087 -15.124 1.00 98.81 134 GLN A C 1
ATOM 1079 O O . GLN A 1 134 ? 19.601 -2.452 -14.873 1.00 98.81 134 GLN A O 1
ATOM 1084 N N . LEU A 1 135 ? 17.388 -2.737 -14.619 1.00 98.88 135 LEU A N 1
ATOM 1085 C CA . LEU A 1 135 ? 17.222 -1.611 -13.702 1.00 98.88 135 LEU A CA 1
ATOM 1086 C C . LEU A 1 135 ? 17.962 -1.852 -12.383 1.00 98.88 135 LEU A C 1
ATOM 1088 O O . LEU A 1 135 ? 18.682 -0.965 -11.927 1.00 98.88 135 LEU A O 1
ATOM 1092 N N . ILE A 1 136 ? 17.816 -3.040 -11.790 1.00 98.81 136 ILE A N 1
ATOM 1093 C CA . ILE A 1 136 ? 18.530 -3.409 -10.560 1.00 98.81 136 ILE A CA 1
ATOM 1094 C C . ILE A 1 136 ? 20.040 -3.348 -10.791 1.00 98.81 136 ILE A C 1
ATOM 1096 O O . ILE A 1 136 ? 20.734 -2.692 -10.022 1.00 98.81 136 ILE A O 1
ATOM 1100 N N . GLU A 1 137 ? 20.543 -3.926 -11.882 1.00 98.81 137 GLU A N 1
ATOM 1101 C CA . GLU A 1 137 ? 21.973 -3.900 -12.208 1.00 98.81 137 GLU A CA 1
ATOM 1102 C C . GLU A 1 137 ? 22.508 -2.461 -12.349 1.00 98.81 137 GLU A C 1
ATOM 1104 O O . GLU A 1 137 ? 23.584 -2.135 -11.841 1.00 98.81 137 GLU A O 1
ATOM 1109 N N . CYS A 1 138 ? 21.757 -1.576 -13.010 1.00 98.81 138 CYS A N 1
ATOM 1110 C CA . CYS A 1 138 ? 22.104 -0.160 -13.142 1.00 98.81 138 CYS A CA 1
ATOM 1111 C C . CYS A 1 138 ? 22.162 0.547 -11.774 1.00 98.81 138 CYS A C 1
ATOM 1113 O O . CYS A 1 138 ? 23.125 1.263 -11.481 1.00 98.81 138 CYS A O 1
ATOM 1115 N N . LEU A 1 139 ? 21.174 0.299 -10.906 1.00 98.75 139 LEU A N 1
ATOM 1116 C CA . LEU A 1 139 ? 21.121 0.843 -9.547 1.00 98.75 139 LEU A CA 1
ATOM 1117 C C . LEU A 1 139 ? 22.289 0.342 -8.679 1.00 98.75 139 LEU A C 1
ATOM 1119 O O . LEU A 1 139 ? 22.955 1.150 -8.025 1.00 98.75 139 LEU A O 1
ATOM 1123 N N . GLU A 1 140 ? 22.591 -0.959 -8.712 1.00 98.44 140 GLU A N 1
ATOM 1124 C CA . GLU A 1 140 ? 23.699 -1.570 -7.960 1.00 98.44 140 GLU A CA 1
ATOM 1125 C C . GLU A 1 140 ? 25.054 -1.024 -8.406 1.00 98.44 140 GLU A C 1
ATOM 1127 O O . GLU A 1 140 ? 25.873 -0.633 -7.571 1.00 98.44 140 GLU A O 1
ATOM 1132 N N . LYS A 1 141 ? 25.283 -0.905 -9.722 1.00 98.38 141 LYS A N 1
ATOM 1133 C CA . LYS A 1 141 ? 26.499 -0.279 -10.274 1.00 98.38 141 LYS A CA 1
ATOM 1134 C C . LYS A 1 141 ? 26.667 1.162 -9.806 1.00 98.38 141 LYS A C 1
ATOM 1136 O O . LYS A 1 141 ? 27.798 1.629 -9.657 1.00 98.38 141 LYS A O 1
ATOM 1141 N N . LYS A 1 142 ? 25.560 1.865 -9.559 1.00 97.81 142 LYS A N 1
ATOM 1142 C CA . LYS A 1 142 ? 25.573 3.225 -9.015 1.00 97.81 142 LYS A CA 1
ATOM 1143 C C . LYS A 1 142 ? 25.805 3.282 -7.502 1.00 97.81 142 LYS A C 1
ATOM 1145 O O . LYS A 1 142 ? 26.093 4.350 -6.965 1.00 97.81 142 LYS A O 1
ATOM 1150 N N . GLY A 1 143 ? 25.753 2.135 -6.831 1.00 97.88 143 GLY A N 1
ATOM 1151 C CA . GLY A 1 143 ? 26.005 1.980 -5.404 1.00 97.88 143 GLY A CA 1
ATOM 1152 C C . GLY A 1 143 ? 24.744 1.937 -4.545 1.00 97.88 143 GLY A C 1
ATOM 1153 O O . GLY A 1 143 ? 24.878 1.932 -3.320 1.00 97.88 143 GLY A O 1
ATOM 1154 N N . PHE A 1 144 ? 23.549 1.908 -5.142 1.00 98.44 144 PHE A N 1
ATOM 1155 C CA . PHE A 1 144 ? 22.314 1.642 -4.406 1.00 98.44 144 PHE A CA 1
ATOM 1156 C C . PHE A 1 144 ? 22.235 0.175 -3.971 1.00 98.44 144 PHE A C 1
ATOM 1158 O O . PHE A 1 144 ? 22.838 -0.709 -4.576 1.00 98.44 144 PHE A O 1
ATOM 1165 N N . GLU A 1 145 ? 21.472 -0.072 -2.915 1.00 98.06 145 GLU A N 1
ATOM 1166 C CA . GLU A 1 145 ? 21.171 -1.396 -2.378 1.00 98.06 145 GLU A CA 1
ATOM 1167 C C . GLU A 1 145 ? 19.664 -1.620 -2.458 1.00 98.06 145 GLU A C 1
ATOM 1169 O O . GLU A 1 145 ? 18.890 -0.774 -2.010 1.00 98.06 145 GLU A O 1
ATOM 1174 N N . MET A 1 146 ? 19.238 -2.751 -3.016 1.00 97.81 146 MET A N 1
ATOM 1175 C CA . MET A 1 146 ? 17.818 -3.047 -3.192 1.00 97.81 146 MET A CA 1
ATOM 1176 C C . MET A 1 146 ? 17.369 -4.099 -2.184 1.00 97.81 146 MET A C 1
ATOM 1178 O O . MET A 1 146 ? 17.973 -5.168 -2.095 1.00 97.81 146 MET A O 1
ATOM 1182 N N . ILE A 1 147 ? 16.277 -3.833 -1.466 1.00 97.44 147 ILE A N 1
ATOM 1183 C CA . ILE A 1 147 ? 15.599 -4.868 -0.675 1.00 97.44 147 ILE A CA 1
ATOM 1184 C C . ILE A 1 147 ? 14.584 -5.552 -1.590 1.00 97.44 147 ILE A C 1
ATOM 1186 O O . ILE A 1 147 ? 13.673 -4.910 -2.115 1.00 97.44 147 ILE A O 1
ATOM 1190 N N . GLN A 1 148 ? 14.775 -6.855 -1.797 1.00 96.62 148 GLN A N 1
ATOM 1191 C CA . GLN A 1 148 ? 13.826 -7.700 -2.514 1.00 96.62 148 GLN A CA 1
ATOM 1192 C C . GLN A 1 148 ? 12.725 -8.131 -1.539 1.00 96.62 148 GLN A C 1
ATOM 1194 O O . GLN A 1 148 ? 13.027 -8.706 -0.494 1.00 96.62 148 GLN A O 1
ATOM 1199 N N . VAL A 1 149 ? 11.477 -7.839 -1.886 1.00 98.31 149 VAL A N 1
ATOM 1200 C CA . VAL A 1 149 ? 10.271 -8.280 -1.168 1.00 98.31 149 VAL A CA 1
ATOM 1201 C C . VAL A 1 149 ? 9.545 -9.350 -1.988 1.00 98.31 149 VAL A C 1
ATOM 1203 O O . VAL A 1 149 ? 9.980 -9.677 -3.094 1.00 98.31 149 VAL A O 1
ATOM 1206 N N . ASP A 1 150 ? 8.442 -9.883 -1.464 1.00 98.62 150 ASP A N 1
ATOM 1207 C CA . ASP A 1 150 ? 7.668 -10.928 -2.144 1.00 98.62 150 ASP A CA 1
ATOM 1208 C C . ASP A 1 150 ? 7.086 -10.459 -3.486 1.00 98.62 150 ASP A C 1
ATOM 1210 O O . ASP A 1 150 ? 7.065 -11.229 -4.442 1.00 98.62 150 ASP A O 1
ATOM 1214 N N . ASP A 1 151 ? 6.622 -9.205 -3.564 1.00 98.81 151 ASP A N 1
ATOM 1215 C CA . ASP A 1 151 ? 6.090 -8.582 -4.780 1.00 98.81 151 ASP A CA 1
ATOM 1216 C C . ASP A 1 151 ? 7.210 -7.977 -5.661 1.00 98.81 151 ASP A C 1
ATOM 1218 O O . ASP A 1 151 ? 7.774 -6.930 -5.317 1.00 98.81 151 ASP A O 1
ATOM 1222 N N . PRO A 1 152 ? 7.499 -8.543 -6.852 1.00 98.75 152 PRO A N 1
ATOM 1223 C CA . PRO A 1 152 ? 8.519 -8.014 -7.752 1.00 98.75 152 PRO A CA 1
ATOM 1224 C C . PRO A 1 152 ? 8.238 -6.605 -8.283 1.00 98.75 152 PRO A C 1
ATOM 1226 O O . PRO A 1 152 ? 9.182 -5.951 -8.741 1.00 98.75 152 PRO A O 1
ATOM 1229 N N . LEU A 1 153 ? 6.984 -6.136 -8.257 1.00 98.81 153 LEU A N 1
ATOM 1230 C CA . LEU A 1 153 ? 6.610 -4.789 -8.694 1.00 98.81 153 LEU A CA 1
ATOM 1231 C C . LEU A 1 153 ? 7.142 -3.713 -7.743 1.00 98.81 153 LEU A C 1
ATOM 1233 O O . LEU A 1 153 ? 7.265 -2.552 -8.138 1.00 98.81 153 LEU A O 1
ATOM 1237 N N . LYS A 1 154 ? 7.454 -4.074 -6.495 1.00 98.75 154 LYS A N 1
ATOM 1238 C CA . LYS A 1 154 ? 7.989 -3.154 -5.492 1.00 98.75 154 LYS A CA 1
ATOM 1239 C C . LYS A 1 154 ? 9.500 -3.274 -5.429 1.00 98.75 154 LYS A C 1
ATOM 1241 O O . LYS A 1 154 ? 10.056 -4.354 -5.231 1.00 98.75 154 LYS A O 1
ATOM 1246 N N . LEU A 1 155 ? 10.169 -2.138 -5.571 1.00 98.62 155 LEU A N 1
ATOM 1247 C CA . LEU A 1 155 ? 11.611 -2.045 -5.419 1.00 98.62 155 LEU A CA 1
ATOM 1248 C C . LEU A 1 155 ? 11.939 -1.018 -4.338 1.00 98.62 155 LEU A C 1
ATOM 1250 O O . LEU A 1 155 ? 11.759 0.183 -4.535 1.00 98.62 155 LEU A O 1
ATOM 1254 N N . LEU A 1 156 ? 12.415 -1.506 -3.194 1.00 98.75 156 LEU A N 1
ATOM 1255 C CA . LEU A 1 156 ? 12.886 -0.671 -2.092 1.00 98.75 156 LEU A CA 1
ATOM 1256 C C . LEU A 1 156 ? 14.362 -0.354 -2.308 1.00 98.75 156 LEU A C 1
ATOM 1258 O O . LEU A 1 156 ? 15.178 -1.267 -2.442 1.00 98.75 156 LEU A O 1
ATOM 1262 N N . ILE A 1 157 ? 14.702 0.928 -2.331 1.00 98.62 157 ILE A N 1
ATOM 1263 C CA . ILE A 1 157 ? 16.021 1.444 -2.690 1.00 98.62 157 ILE A CA 1
ATOM 1264 C C . ILE A 1 157 ? 16.652 2.091 -1.459 1.00 98.62 157 ILE A C 1
ATOM 1266 O O . ILE A 1 157 ? 16.091 3.011 -0.859 1.00 98.62 157 ILE A O 1
ATOM 1270 N N . LYS A 1 158 ? 17.848 1.628 -1.105 1.00 97.75 158 LYS A N 1
ATOM 1271 C CA . LYS A 1 158 ? 18.683 2.147 -0.022 1.00 97.75 158 LYS A CA 1
ATOM 1272 C C . LYS A 1 158 ? 20.002 2.679 -0.552 1.00 97.75 158 LYS A C 1
ATOM 1274 O O . LYS A 1 158 ? 20.500 2.261 -1.595 1.00 97.75 158 LYS A O 1
ATOM 1279 N N . TYR A 1 159 ? 20.593 3.587 0.211 1.00 96.88 159 TYR A N 1
ATOM 1280 C CA . TYR A 1 159 ? 21.937 4.081 -0.031 1.00 96.88 159 TYR A CA 1
ATOM 1281 C C . TYR A 1 159 ? 22.613 4.377 1.307 1.00 96.88 159 TYR A C 1
ATOM 1283 O O . TYR A 1 159 ? 22.111 5.159 2.113 1.00 96.88 159 TYR A O 1
ATOM 1291 N N . GLU A 1 160 ? 23.735 3.711 1.571 1.00 95.38 160 GLU A N 1
ATOM 1292 C CA . GLU A 1 160 ? 24.388 3.734 2.880 1.00 95.38 160 GLU A CA 1
ATOM 1293 C C . GLU A 1 160 ? 24.728 5.161 3.353 1.00 95.38 160 GLU A C 1
ATOM 1295 O O . GLU A 1 160 ? 25.440 5.915 2.682 1.00 95.38 160 GLU A O 1
ATOM 1300 N N . GLY A 1 161 ? 24.227 5.517 4.539 1.00 94.38 161 GLY A N 1
ATOM 1301 C CA . GLY A 1 161 ? 24.461 6.820 5.167 1.00 94.38 161 GLY A CA 1
ATOM 1302 C C . GLY A 1 161 ? 23.403 7.877 4.883 1.00 94.38 161 GLY A C 1
ATOM 1303 O O . GLY A 1 161 ? 23.513 8.973 5.432 1.00 94.38 161 GLY A O 1
ATOM 1304 N N . PHE A 1 162 ? 22.399 7.558 4.067 1.00 94.75 162 PHE A N 1
ATOM 1305 C CA . PHE A 1 162 ? 21.369 8.488 3.615 1.00 94.75 162 PHE A CA 1
ATOM 1306 C C . PHE A 1 162 ? 19.971 7.901 3.808 1.00 94.75 162 PHE A C 1
ATOM 1308 O O . PHE A 1 162 ? 19.800 6.684 3.899 1.00 94.75 162 PHE A O 1
ATOM 1315 N N . THR A 1 163 ? 18.983 8.783 3.911 1.00 94.56 163 THR A N 1
ATOM 1316 C CA . THR A 1 163 ? 17.577 8.411 4.097 1.00 94.56 163 THR A CA 1
ATOM 1317 C C . THR A 1 163 ? 16.910 8.082 2.766 1.00 94.56 163 THR A C 1
ATOM 1319 O O . THR A 1 163 ? 17.397 8.462 1.697 1.00 94.56 163 THR A O 1
ATOM 1322 N N . GLY A 1 164 ? 15.743 7.441 2.809 1.00 95.06 164 GLY A N 1
ATOM 1323 C CA . GLY A 1 164 ? 14.898 7.324 1.626 1.00 95.06 164 GLY A CA 1
ATOM 1324 C C . GLY A 1 164 ? 14.501 8.681 1.046 1.00 95.06 164 GLY A C 1
ATOM 1325 O O . GLY A 1 164 ? 14.451 8.840 -0.170 1.00 95.06 164 GLY A O 1
ATOM 1326 N N . HIS A 1 165 ? 14.270 9.683 1.896 1.00 94.81 165 HIS A N 1
ATOM 1327 C CA . HIS A 1 165 ? 13.940 11.040 1.457 1.00 94.81 165 HIS A CA 1
ATOM 1328 C C . HIS A 1 165 ? 15.076 11.688 0.647 1.00 94.81 165 HIS A C 1
ATOM 1330 O O . HIS A 1 165 ? 14.814 12.365 -0.349 1.00 94.81 165 HIS A O 1
ATOM 1336 N N . ASP A 1 166 ? 16.337 11.448 1.021 1.00 97.06 166 ASP A N 1
ATOM 1337 C CA . ASP A 1 166 ? 17.498 11.889 0.236 1.00 97.06 166 ASP A CA 1
ATOM 1338 C C . ASP A 1 166 ? 17.504 11.235 -1.150 1.00 97.06 166 ASP A C 1
ATOM 1340 O O . ASP A 1 166 ? 17.651 11.922 -2.163 1.00 97.06 166 ASP A O 1
ATOM 1344 N N . ILE A 1 167 ? 17.268 9.920 -1.199 1.00 98.25 167 ILE A N 1
ATOM 1345 C CA . ILE A 1 167 ? 17.187 9.147 -2.443 1.00 98.25 167 ILE A CA 1
ATOM 1346 C C . ILE A 1 167 ? 16.053 9.683 -3.322 1.00 98.25 167 ILE A C 1
ATOM 1348 O O . ILE A 1 167 ? 16.282 10.014 -4.484 1.00 98.25 167 ILE A O 1
ATOM 1352 N N . GLN A 1 168 ? 14.852 9.856 -2.770 1.00 98.31 168 GLN A N 1
ATOM 1353 C CA . GLN A 1 168 ? 13.707 10.413 -3.491 1.00 98.31 168 GLN A CA 1
ATOM 1354 C C . GLN A 1 168 ? 14.028 11.790 -4.093 1.00 98.31 168 GLN A C 1
ATOM 1356 O O . GLN A 1 168 ? 13.706 12.036 -5.256 1.00 98.31 168 GLN A O 1
ATOM 1361 N N . ASN A 1 169 ? 14.730 12.658 -3.356 1.00 98.25 169 ASN A N 1
ATOM 1362 C CA . ASN A 1 169 ? 15.174 13.958 -3.863 1.00 98.25 169 ASN A CA 1
ATOM 1363 C C . ASN A 1 169 ? 16.189 13.833 -5.011 1.00 98.25 169 ASN A C 1
ATOM 1365 O O . ASN A 1 169 ? 16.104 14.584 -5.985 1.00 98.25 169 ASN A O 1
ATOM 1369 N N . TRP A 1 170 ? 17.141 12.897 -4.946 1.00 98.62 170 TRP A N 1
ATOM 1370 C CA . TRP A 1 170 ? 18.112 12.685 -6.030 1.00 98.62 170 TRP A CA 1
ATOM 1371 C C . TRP A 1 170 ? 17.441 12.225 -7.325 1.00 98.62 170 TRP A C 1
ATOM 1373 O O . TRP A 1 170 ? 17.736 12.762 -8.394 1.00 98.62 170 TRP A O 1
ATOM 1383 N N . PHE A 1 171 ? 16.496 11.288 -7.227 1.00 98.69 171 PHE A N 1
ATOM 1384 C CA . PHE A 1 171 ? 15.697 10.843 -8.370 1.00 98.69 171 PHE A CA 1
ATOM 1385 C C . PHE A 1 171 ? 14.826 11.981 -8.915 1.00 98.69 171 PHE A C 1
ATOM 1387 O O . PHE A 1 171 ? 14.828 12.226 -10.125 1.00 98.69 171 PHE A O 1
ATOM 1394 N N . MET A 1 172 ? 14.169 12.750 -8.040 1.00 98.38 172 MET A N 1
ATOM 1395 C CA . MET A 1 172 ? 13.342 13.892 -8.439 1.00 98.38 172 MET A CA 1
ATOM 1396 C C . MET A 1 172 ? 14.156 14.973 -9.165 1.00 98.38 172 MET A C 1
ATOM 1398 O O . MET A 1 172 ? 13.691 15.507 -10.173 1.00 98.38 172 MET A O 1
ATOM 1402 N N . ASN A 1 173 ? 15.389 15.251 -8.726 1.00 98.31 173 ASN A N 1
ATOM 1403 C CA . ASN A 1 173 ? 16.306 16.174 -9.409 1.00 98.31 173 ASN A CA 1
ATOM 1404 C C . ASN A 1 173 ? 16.691 15.694 -10.819 1.00 98.31 173 ASN A C 1
ATOM 1406 O O . ASN A 1 173 ? 16.989 16.509 -11.689 1.00 98.31 173 ASN A O 1
ATOM 1410 N N . ALA A 1 174 ? 16.650 14.383 -11.065 1.00 98.12 174 ALA A N 1
ATOM 1411 C CA . ALA A 1 174 ? 16.814 13.793 -12.391 1.00 98.12 174 ALA A CA 1
ATOM 1412 C C . ALA A 1 174 ? 15.489 13.682 -13.176 1.00 98.12 174 ALA A C 1
ATOM 1414 O O . ALA A 1 174 ? 15.483 13.152 -14.291 1.00 98.12 174 ALA A O 1
ATOM 1415 N N . HIS A 1 175 ? 14.382 14.212 -12.645 1.00 98.38 175 HIS A N 1
ATOM 1416 C CA . HIS A 1 175 ? 13.017 14.084 -13.170 1.00 98.38 175 HIS A CA 1
ATOM 1417 C C . HIS A 1 175 ? 12.490 12.641 -13.195 1.00 98.38 175 HIS A C 1
ATOM 1419 O O . HIS A 1 175 ? 11.749 12.263 -14.102 1.00 98.38 175 HIS A O 1
ATOM 1425 N N . ILE A 1 176 ? 12.879 11.833 -12.207 1.00 98.69 176 ILE A N 1
ATOM 1426 C CA . ILE A 1 176 ? 12.320 10.505 -11.946 1.00 98.69 176 ILE A CA 1
ATOM 1427 C C . ILE A 1 176 ? 11.543 10.583 -10.631 1.00 98.69 176 ILE A C 1
ATOM 1429 O O . ILE A 1 176 ? 12.092 10.966 -9.602 1.00 98.69 176 ILE A O 1
ATOM 1433 N N . TYR A 1 177 ? 10.260 10.237 -10.659 1.00 98.38 177 TYR A N 1
ATOM 1434 C CA . TYR A 1 177 ? 9.380 10.355 -9.498 1.00 98.38 177 TYR A CA 1
ATOM 1435 C C . TYR A 1 177 ? 9.143 8.973 -8.891 1.00 98.38 177 TYR A C 1
ATOM 1437 O O . TYR A 1 177 ? 8.528 8.117 -9.521 1.00 98.38 177 TYR A O 1
ATOM 1445 N N . LEU A 1 178 ? 9.679 8.762 -7.688 1.00 98.38 178 LEU A N 1
ATOM 1446 C CA . LEU A 1 178 ? 9.409 7.577 -6.869 1.00 98.38 178 LEU A CA 1
ATOM 1447 C C . LEU A 1 178 ? 8.059 7.726 -6.150 1.00 98.38 178 LEU A C 1
ATOM 1449 O O . LEU A 1 178 ? 7.559 8.844 -6.019 1.00 98.38 178 LEU A O 1
ATOM 1453 N N . GLU A 1 179 ? 7.490 6.615 -5.676 1.00 97.31 179 GLU A N 1
ATOM 1454 C CA . GLU A 1 179 ? 6.163 6.601 -5.042 1.00 97.31 179 GLU A CA 1
ATOM 1455 C C . GLU A 1 179 ? 6.191 7.306 -3.684 1.00 97.31 179 GLU A C 1
ATOM 1457 O O . GLU A 1 179 ? 5.454 8.260 -3.440 1.00 97.31 179 GLU A O 1
ATOM 1462 N N . LEU A 1 180 ? 7.066 6.837 -2.793 1.00 93.50 180 LEU A N 1
ATOM 1463 C CA . LEU A 1 180 ? 7.242 7.387 -1.455 1.00 93.50 180 LEU A CA 1
ATOM 1464 C C . LEU A 1 180 ? 8.636 7.091 -0.916 1.00 93.50 180 LEU A C 1
ATOM 1466 O O . LEU A 1 180 ? 9.408 6.338 -1.512 1.00 93.50 180 LEU A O 1
ATOM 1470 N N . ALA A 1 181 ? 8.931 7.654 0.247 1.00 94.31 181 ALA A N 1
ATOM 1471 C CA . ALA A 1 181 ? 10.087 7.290 1.037 1.00 94.31 181 ALA A CA 1
ATOM 1472 C C . ALA A 1 181 ? 9.790 7.421 2.529 1.00 94.31 181 ALA A C 1
ATOM 1474 O O . ALA A 1 181 ? 8.911 8.185 2.932 1.00 94.31 181 ALA A O 1
ATOM 1475 N N . ASP A 1 182 ? 10.569 6.700 3.323 1.00 91.94 182 ASP A N 1
ATOM 1476 C CA . ASP A 1 182 ? 10.728 6.910 4.758 1.00 91.94 182 ASP A CA 1
ATOM 1477 C C . ASP A 1 182 ? 12.220 7.108 5.084 1.00 91.94 182 ASP A C 1
ATOM 1479 O O . ASP A 1 182 ? 13.073 7.187 4.192 1.00 91.94 182 ASP A O 1
ATOM 1483 N N . ASP A 1 183 ? 12.573 7.190 6.368 1.00 90.69 183 ASP A N 1
ATOM 1484 C CA . ASP A 1 183 ? 13.974 7.374 6.755 1.00 90.69 183 ASP A CA 1
ATOM 1485 C C . ASP A 1 183 ? 14.866 6.172 6.392 1.00 90.69 183 ASP A C 1
ATOM 1487 O O . ASP A 1 183 ? 16.091 6.306 6.374 1.00 90.69 183 ASP A O 1
ATOM 1491 N N . TYR A 1 184 ? 14.293 5.002 6.094 1.00 92.38 184 TYR A N 1
ATOM 1492 C CA . TYR A 1 184 ? 15.037 3.782 5.788 1.00 92.38 184 TYR A CA 1
ATOM 1493 C C . TYR A 1 184 ? 15.332 3.618 4.300 1.00 92.38 184 TYR A C 1
ATOM 1495 O O . TYR A 1 184 ? 16.432 3.175 3.957 1.00 92.38 184 TYR A O 1
ATOM 1503 N N . GLN A 1 185 ? 14.350 3.886 3.439 1.00 95.69 185 GLN A N 1
ATOM 1504 C CA . GLN A 1 185 ? 14.398 3.561 2.012 1.00 95.69 185 GLN A CA 1
ATOM 1505 C C . GLN A 1 185 ? 13.419 4.411 1.186 1.00 95.69 185 GLN A C 1
ATOM 1507 O O . GLN A 1 185 ? 12.482 5.012 1.715 1.00 95.69 185 GLN A O 1
ATOM 1512 N N . ALA A 1 186 ? 13.639 4.454 -0.127 1.00 97.94 186 ALA A N 1
ATOM 1513 C CA . ALA A 1 186 ? 12.662 4.959 -1.086 1.00 97.94 186 ALA A CA 1
ATOM 1514 C C . ALA A 1 186 ? 12.014 3.800 -1.852 1.00 97.94 186 ALA A C 1
ATOM 1516 O O . ALA A 1 186 ? 12.699 2.852 -2.235 1.00 97.94 186 ALA A O 1
ATOM 1517 N N . LEU A 1 187 ? 10.718 3.902 -2.135 1.00 98.56 187 LEU A N 1
ATOM 1518 C CA . LEU A 1 187 ? 9.959 2.888 -2.857 1.00 98.56 187 LEU A CA 1
ATOM 1519 C C . LEU A 1 187 ? 9.731 3.314 -4.309 1.00 98.56 187 LEU A C 1
ATOM 1521 O O . LEU A 1 187 ? 9.112 4.345 -4.584 1.00 98.56 187 LEU A O 1
ATOM 1525 N N . ALA A 1 188 ? 10.149 2.464 -5.242 1.00 98.75 188 ALA A N 1
ATOM 1526 C CA . ALA A 1 188 ? 9.681 2.492 -6.620 1.00 98.75 188 ALA A CA 1
ATOM 1527 C C . ALA A 1 188 ? 8.588 1.431 -6.819 1.00 98.75 188 ALA A C 1
ATOM 1529 O O . ALA A 1 188 ? 8.800 0.252 -6.528 1.00 98.75 188 ALA A O 1
ATOM 1530 N N . ILE A 1 189 ? 7.437 1.843 -7.355 1.00 98.69 189 ILE A N 1
ATOM 1531 C CA . ILE A 1 189 ? 6.469 0.924 -7.962 1.00 98.69 189 ILE A CA 1
ATOM 1532 C C . ILE A 1 189 ? 6.812 0.849 -9.447 1.00 98.69 189 ILE A C 1
ATOM 1534 O O . ILE A 1 189 ? 6.747 1.852 -10.162 1.00 98.69 189 ILE A O 1
ATOM 1538 N N . LEU A 1 190 ? 7.254 -0.321 -9.893 1.00 98.81 190 LEU A N 1
ATOM 1539 C CA . LEU A 1 190 ? 7.736 -0.516 -11.252 1.00 98.81 190 LEU A CA 1
ATOM 1540 C C . LEU A 1 190 ? 6.565 -0.566 -12.249 1.00 98.81 190 LEU A C 1
ATOM 1542 O O . LEU A 1 190 ? 5.491 -1.063 -11.910 1.00 98.81 190 LEU A O 1
ATOM 1546 N N . PRO A 1 191 ? 6.744 -0.082 -13.490 1.00 98.62 191 PRO A N 1
ATOM 1547 C CA . PRO A 1 191 ? 5.758 -0.283 -14.544 1.00 98.62 191 PRO A CA 1
ATOM 1548 C C . PRO A 1 191 ? 5.621 -1.766 -14.896 1.00 98.62 191 PRO A C 1
ATOM 1550 O O . PRO A 1 191 ? 6.616 -2.487 -14.946 1.00 98.62 191 PRO A O 1
ATOM 1553 N N . LEU A 1 192 ? 4.411 -2.197 -15.249 1.00 98.75 192 LEU A N 1
ATOM 1554 C CA . LEU A 1 192 ? 4.189 -3.456 -15.962 1.00 98.75 192 LEU A CA 1
ATOM 1555 C C . LEU A 1 192 ? 4.613 -3.290 -17.432 1.00 98.75 192 LEU A C 1
ATOM 1557 O O . LEU A 1 192 ? 3.775 -3.089 -18.312 1.00 98.75 192 LEU A O 1
ATOM 1561 N N . TRP A 1 193 ? 5.928 -3.278 -17.672 1.00 98.75 193 TRP A N 1
ATOM 1562 C CA . TRP A 1 193 ? 6.512 -3.104 -19.005 1.00 98.75 193 TRP A CA 1
ATOM 1563 C C . TRP A 1 193 ? 6.040 -4.172 -19.992 1.00 98.75 193 TRP A C 1
ATOM 1565 O O . TRP A 1 193 ? 5.974 -5.355 -19.663 1.00 98.75 193 TRP A O 1
ATOM 1575 N N . HIS A 1 194 ? 5.789 -3.762 -21.230 1.00 98.31 194 HIS A N 1
ATOM 1576 C CA . HIS A 1 194 ? 5.343 -4.637 -22.310 1.00 98.31 194 HIS A CA 1
ATOM 1577 C C . HIS A 1 194 ? 5.941 -4.192 -23.651 1.00 98.31 194 HIS A C 1
ATOM 1579 O O . HIS A 1 194 ? 6.423 -3.074 -23.794 1.00 98.31 194 HIS A O 1
ATOM 1585 N N . HIS A 1 195 ? 5.922 -5.067 -24.659 1.00 95.88 195 HIS A N 1
ATOM 1586 C CA . HIS A 1 195 ? 6.626 -4.834 -25.930 1.00 95.88 195 HIS A CA 1
ATOM 1587 C C . HIS A 1 195 ? 6.279 -3.509 -26.628 1.00 95.88 195 HIS A C 1
ATOM 1589 O O . HIS A 1 195 ? 7.170 -2.859 -27.166 1.00 95.88 195 HIS A O 1
ATOM 1595 N N . ASP A 1 196 ? 5.006 -3.116 -26.592 1.00 95.44 196 ASP A N 1
ATOM 1596 C CA . ASP A 1 196 ? 4.505 -1.905 -27.253 1.00 95.44 196 ASP A CA 1
ATOM 1597 C C . ASP A 1 196 ? 4.412 -0.682 -26.318 1.00 95.44 196 ASP A C 1
ATOM 1599 O O . ASP A 1 196 ? 3.742 0.300 -26.649 1.00 95.44 196 ASP A O 1
ATOM 1603 N N . ASP A 1 197 ? 5.013 -0.737 -25.123 1.00 97.19 197 ASP A N 1
ATOM 1604 C CA . ASP A 1 197 ? 4.984 0.392 -24.194 1.00 97.19 197 ASP A CA 1
ATOM 1605 C C . ASP A 1 197 ? 5.872 1.550 -24.677 1.00 97.19 197 ASP A C 1
ATOM 1607 O O . ASP A 1 197 ? 6.838 1.379 -25.422 1.00 97.19 197 ASP A O 1
ATOM 1611 N N . THR A 1 198 ? 5.526 2.767 -24.260 1.00 98.12 198 THR A N 1
ATOM 1612 C CA . THR A 1 198 ? 6.291 3.982 -24.580 1.00 98.12 198 THR A CA 1
ATOM 1613 C C . THR A 1 198 ? 7.041 4.519 -23.362 1.00 98.12 198 THR A C 1
ATOM 1615 O O . THR A 1 198 ? 7.297 5.725 -23.272 1.00 98.12 198 THR A O 1
ATOM 1618 N N . TYR A 1 199 ? 7.337 3.670 -22.375 1.00 98.50 199 TYR A N 1
ATOM 1619 C CA . TYR A 1 199 ? 8.068 4.080 -21.185 1.00 98.50 199 TYR A CA 1
ATOM 1620 C C . TYR A 1 199 ? 9.509 4.433 -21.565 1.00 98.50 199 TYR A C 1
ATOM 1622 O O . TYR A 1 199 ? 10.176 3.730 -22.323 1.00 98.50 199 TYR A O 1
ATOM 1630 N N . LEU A 1 200 ? 10.026 5.528 -21.010 1.00 98.25 200 LEU A N 1
ATOM 1631 C CA . LEU A 1 200 ? 11.355 6.056 -21.333 1.00 98.25 200 LEU A CA 1
ATOM 1632 C C . LEU A 1 200 ? 12.474 5.261 -20.631 1.00 98.25 200 LEU A C 1
ATOM 1634 O O . LEU A 1 200 ? 13.284 5.833 -19.903 1.00 98.25 200 LEU A O 1
ATOM 1638 N N . PHE A 1 201 ? 12.514 3.941 -20.827 1.00 98.69 201 PHE A N 1
ATOM 1639 C CA . PHE A 1 201 ? 13.378 3.021 -20.083 1.00 98.69 201 PHE A CA 1
ATOM 1640 C C . PHE A 1 201 ? 14.871 3.324 -20.270 1.00 98.69 201 PHE A C 1
ATOM 1642 O O . PHE A 1 201 ? 15.589 3.500 -19.291 1.00 98.69 201 PHE A O 1
ATOM 1649 N N . ASP A 1 202 ? 15.329 3.509 -21.508 1.00 98.44 202 ASP A N 1
ATOM 1650 C CA . ASP A 1 202 ? 16.736 3.841 -21.773 1.00 98.44 202 ASP A CA 1
ATOM 1651 C C . ASP A 1 202 ? 17.126 5.198 -21.169 1.00 98.44 202 ASP A C 1
ATOM 1653 O O . ASP A 1 202 ? 18.249 5.390 -20.700 1.00 98.44 202 ASP A O 1
ATOM 1657 N N . SER A 1 203 ? 16.188 6.156 -21.147 1.00 98.62 203 SER A N 1
ATOM 1658 C CA . SER A 1 203 ? 16.417 7.442 -20.486 1.00 98.62 203 SER A CA 1
ATOM 1659 C C . SER A 1 203 ? 16.456 7.303 -18.969 1.00 98.62 203 SER A C 1
ATOM 1661 O O . SER A 1 203 ? 17.195 8.060 -18.342 1.00 98.62 203 SER A O 1
ATOM 1663 N N . LEU A 1 204 ? 15.660 6.408 -18.379 1.00 98.81 204 LEU A N 1
ATOM 1664 C CA . LEU A 1 204 ? 15.685 6.120 -16.946 1.00 98.81 204 LEU A CA 1
ATOM 1665 C C . LEU A 1 204 ? 17.068 5.597 -16.549 1.00 98.81 204 LEU A C 1
ATOM 1667 O O . LEU A 1 204 ? 17.691 6.172 -15.658 1.00 98.81 204 LEU A O 1
ATOM 1671 N N . LEU A 1 205 ? 17.574 4.579 -17.253 1.00 98.81 205 LEU A N 1
ATOM 1672 C CA . LEU A 1 205 ? 18.889 3.999 -16.967 1.00 98.81 205 LEU A CA 1
ATOM 1673 C C . LEU A 1 205 ? 20.004 5.040 -17.114 1.00 98.81 205 LEU A C 1
ATOM 1675 O O . LEU A 1 205 ? 20.779 5.245 -16.183 1.00 98.81 205 LEU A O 1
ATOM 1679 N N . ARG A 1 206 ? 20.022 5.795 -18.221 1.00 98.75 206 ARG A N 1
ATOM 1680 C CA . ARG A 1 206 ? 21.031 6.844 -18.441 1.00 98.75 206 ARG A CA 1
ATOM 1681 C C . ARG A 1 206 ? 21.011 7.922 -17.353 1.00 98.75 206 ARG A C 1
ATOM 1683 O O . ARG A 1 206 ? 22.058 8.347 -16.883 1.00 98.75 206 ARG A O 1
ATOM 1690 N N . LYS A 1 207 ? 19.823 8.348 -16.908 1.00 98.69 207 LYS A N 1
ATOM 1691 C CA . LYS A 1 207 ? 19.681 9.326 -15.814 1.00 98.69 207 LYS A CA 1
ATOM 1692 C C . LYS A 1 207 ? 20.241 8.804 -14.488 1.00 98.69 207 LYS A C 1
ATOM 1694 O O . LYS A 1 207 ? 20.800 9.593 -13.731 1.00 98.69 207 LYS A O 1
ATOM 1699 N N . ILE A 1 208 ? 20.094 7.509 -14.206 1.00 98.69 208 ILE A N 1
ATOM 1700 C CA . ILE A 1 208 ? 20.682 6.868 -13.020 1.00 98.69 208 ILE A CA 1
ATOM 1701 C C . ILE A 1 208 ? 22.210 6.798 -13.164 1.00 98.69 208 ILE A C 1
ATOM 1703 O O . ILE A 1 208 ? 22.933 7.169 -12.238 1.00 98.69 208 ILE A O 1
ATOM 1707 N N . GLU A 1 209 ? 22.711 6.394 -14.333 1.00 98.44 209 GLU A N 1
ATOM 1708 C CA . GLU A 1 209 ? 24.148 6.330 -14.637 1.00 98.44 209 GLU A CA 1
ATOM 1709 C C . GLU A 1 209 ? 24.838 7.693 -14.502 1.00 98.44 209 GLU A C 1
ATOM 1711 O O . GLU A 1 209 ? 25.915 7.776 -13.906 1.00 98.44 209 GLU A O 1
ATOM 1716 N N . ASP A 1 210 ? 24.199 8.765 -14.966 1.00 98.12 210 ASP A N 1
ATOM 1717 C CA . ASP A 1 210 ? 24.730 10.133 -14.923 1.00 98.12 210 ASP A CA 1
ATOM 1718 C C . ASP A 1 210 ? 24.556 10.814 -13.549 1.00 98.12 210 ASP A C 1
ATOM 1720 O O . ASP A 1 210 ? 25.118 11.884 -13.303 1.00 98.12 210 ASP A O 1
ATOM 1724 N N . MET A 1 211 ? 23.801 10.209 -12.624 1.00 97.88 211 MET A N 1
ATOM 1725 C CA . MET A 1 211 ? 23.488 10.805 -11.322 1.00 97.88 211 MET A CA 1
ATOM 1726 C C . MET A 1 211 ? 24.760 11.045 -10.494 1.00 97.88 211 MET A C 1
ATOM 1728 O O . MET A 1 211 ? 25.617 10.175 -10.368 1.00 97.88 21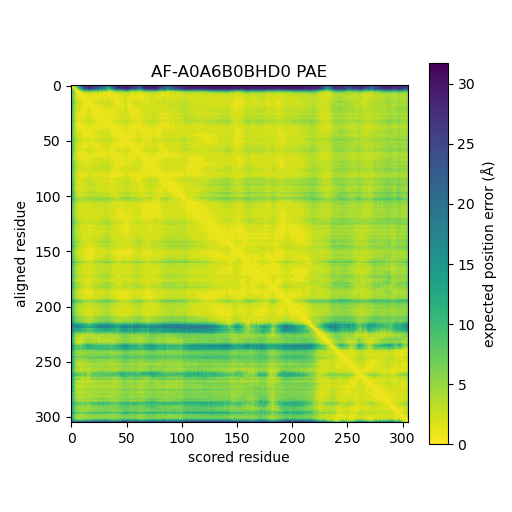1 MET A O 1
ATOM 1732 N N . ILE A 1 212 ? 24.915 12.214 -9.878 1.00 97.06 212 ILE A N 1
ATOM 1733 C CA . ILE A 1 212 ? 26.065 12.475 -9.001 1.00 97.06 212 ILE A CA 1
ATOM 1734 C C . ILE A 1 212 ? 25.624 12.245 -7.561 1.00 97.06 212 ILE A C 1
ATOM 1736 O O . ILE A 1 212 ? 24.835 13.017 -7.022 1.00 97.06 212 ILE A O 1
ATOM 1740 N N . LEU A 1 213 ? 26.141 11.179 -6.951 1.00 97.12 213 LEU A N 1
ATOM 1741 C CA . LEU A 1 213 ? 25.812 10.794 -5.582 1.00 97.12 213 LEU A CA 1
ATOM 1742 C C . LEU A 1 213 ? 26.913 11.208 -4.601 1.00 97.12 213 LEU A C 1
ATOM 1744 O O . LEU A 1 213 ? 28.100 11.197 -4.950 1.00 97.12 213 LEU A O 1
ATOM 1748 N N . PRO A 1 214 ? 26.549 11.552 -3.356 1.00 96.31 214 PRO A N 1
ATOM 1749 C CA . PRO A 1 214 ? 27.531 11.773 -2.309 1.00 96.31 214 PRO A CA 1
ATOM 1750 C C . PRO A 1 214 ? 28.268 10.472 -1.964 1.00 96.31 214 PRO A C 1
ATOM 1752 O O . PRO A 1 214 ? 27.771 9.362 -2.170 1.00 96.31 214 PRO A O 1
ATOM 1755 N N . LYS A 1 215 ? 29.467 10.603 -1.387 1.00 95.38 215 LYS A N 1
ATOM 1756 C CA . LYS A 1 215 ? 30.184 9.447 -0.835 1.00 95.38 215 LYS A CA 1
ATOM 1757 C C . LYS A 1 215 ? 29.363 8.833 0.301 1.00 95.38 215 LYS A C 1
ATOM 1759 O O . LYS A 1 215 ? 28.874 9.568 1.158 1.00 95.38 215 LYS A O 1
ATOM 1764 N N . LYS A 1 216 ? 29.253 7.501 0.299 1.00 93.44 216 LYS A N 1
ATOM 1765 C CA . LYS A 1 216 ? 28.604 6.726 1.364 1.00 93.44 216 LYS A CA 1
ATOM 1766 C C . LYS A 1 216 ? 29.166 7.094 2.742 1.00 93.44 216 LYS A C 1
ATOM 1768 O O . LYS A 1 216 ? 30.340 7.451 2.876 1.00 93.44 216 LYS A O 1
ATOM 1773 N N . SER A 1 217 ? 28.308 7.015 3.752 1.00 90.81 217 SER A N 1
ATOM 1774 C CA . SER A 1 217 ? 28.616 7.332 5.150 1.00 90.81 217 SER A CA 1
ATOM 1775 C C . SER A 1 217 ? 27.935 6.321 6.074 1.00 90.81 217 SER A C 1
ATOM 1777 O O . SER A 1 217 ? 27.093 5.546 5.639 1.00 90.81 217 SER A O 1
ATOM 1779 N N . VAL A 1 218 ? 28.265 6.334 7.364 1.00 84.44 218 VAL A N 1
ATOM 1780 C CA . VAL A 1 218 ? 27.608 5.463 8.347 1.00 84.44 218 VAL A CA 1
ATOM 1781 C C . VAL A 1 218 ? 26.158 5.909 8.538 1.00 84.44 218 VAL A C 1
ATOM 1783 O O . VAL A 1 218 ? 25.900 7.076 8.852 1.00 84.44 218 VAL A O 1
ATOM 1786 N N . SER A 1 219 ? 25.215 4.977 8.380 1.00 77.50 219 SER A N 1
ATOM 1787 C CA . SER A 1 219 ? 23.802 5.239 8.666 1.00 77.50 219 SER A CA 1
ATOM 1788 C C . SER A 1 219 ? 23.599 5.584 10.140 1.00 77.50 219 SER A C 1
ATOM 1790 O O . SER A 1 219 ? 24.101 4.904 11.035 1.00 77.50 219 SER A O 1
ATOM 1792 N N . LYS A 1 220 ? 22.832 6.646 10.391 1.00 74.25 220 LYS A N 1
ATOM 1793 C CA . LYS A 1 220 ? 22.399 7.043 11.738 1.00 74.25 220 LYS A CA 1
ATOM 1794 C C . LYS A 1 220 ? 20.960 6.631 12.038 1.00 74.25 220 LYS A C 1
ATOM 1796 O O . LYS A 1 220 ? 20.507 6.826 13.165 1.00 74.25 220 LYS A O 1
ATOM 1801 N N . VAL A 1 221 ? 20.245 6.095 11.049 1.00 76.06 221 VAL A N 1
ATOM 1802 C CA . VAL A 1 221 ? 18.832 5.743 11.192 1.00 76.06 221 VAL A CA 1
ATOM 1803 C C . VAL A 1 221 ? 18.729 4.453 11.999 1.00 76.06 221 VAL A C 1
ATOM 1805 O O . VAL A 1 221 ? 19.266 3.417 11.605 1.00 76.06 221 VAL A O 1
ATOM 1808 N N . LYS A 1 222 ? 18.065 4.525 13.155 1.00 75.44 222 LYS A N 1
ATOM 1809 C CA . LYS A 1 222 ? 17.796 3.364 14.009 1.00 75.44 222 LYS A CA 1
ATOM 1810 C C . LYS A 1 222 ? 16.471 2.720 13.619 1.00 75.44 222 LYS A C 1
ATOM 1812 O O . LYS A 1 222 ? 15.533 3.404 13.214 1.00 75.44 222 LYS A O 1
ATOM 1817 N N . GLN A 1 223 ? 16.396 1.402 13.764 1.00 79.31 223 GLN A N 1
ATOM 1818 C CA . GLN A 1 223 ? 15.147 0.675 13.584 1.00 79.31 223 GLN A CA 1
ATOM 1819 C C . GLN A 1 223 ? 14.169 1.050 14.702 1.00 79.31 223 GLN A C 1
ATOM 1821 O O . GLN A 1 223 ? 14.518 0.987 15.881 1.00 79.31 223 GLN A O 1
ATOM 1826 N N . THR A 1 224 ? 12.956 1.436 14.318 1.00 80.62 224 THR A N 1
ATOM 1827 C CA . THR A 1 224 ? 11.867 1.739 15.242 1.00 80.62 224 THR A CA 1
ATOM 1828 C C . THR A 1 224 ? 11.142 0.448 15.577 1.00 80.62 224 THR A C 1
ATOM 1830 O O . THR A 1 224 ? 10.681 -0.261 14.682 1.00 80.62 224 THR A O 1
ATOM 1833 N N . GLN A 1 225 ? 11.000 0.147 16.863 1.00 87.94 225 GLN A N 1
ATOM 1834 C CA . GLN A 1 225 ? 10.112 -0.920 17.307 1.00 87.94 225 GLN A CA 1
ATOM 1835 C C . GLN A 1 225 ? 8.668 -0.434 17.207 1.00 87.94 225 GLN A C 1
ATOM 1837 O O . GLN A 1 225 ? 8.362 0.616 17.753 1.00 87.94 225 GLN A O 1
ATOM 1842 N N . LEU A 1 226 ? 7.787 -1.161 16.521 1.00 90.56 226 LEU A N 1
ATOM 1843 C CA . LEU A 1 226 ? 6.366 -0.811 16.405 1.00 90.56 226 LEU A CA 1
ATOM 1844 C C . LEU A 1 226 ? 5.536 -1.504 17.493 1.00 90.56 226 LEU A C 1
ATOM 1846 O O . LEU A 1 226 ? 5.927 -2.550 18.015 1.00 90.56 226 LEU A O 1
ATOM 1850 N N . LEU A 1 227 ? 4.369 -0.938 17.809 1.00 90.19 227 LEU A N 1
ATOM 1851 C CA . LEU A 1 227 ? 3.398 -1.580 18.692 1.00 90.19 227 LEU A CA 1
ATOM 1852 C C . LEU A 1 227 ? 2.757 -2.781 17.980 1.00 90.19 227 LEU A C 1
ATOM 1854 O O . LEU A 1 227 ? 2.219 -2.634 16.887 1.00 90.19 227 LEU A O 1
ATOM 1858 N N . THR A 1 228 ? 2.796 -3.956 18.609 1.00 92.75 228 THR A N 1
ATOM 1859 C CA . THR A 1 228 ? 2.264 -5.216 18.046 1.00 92.75 228 THR A CA 1
ATOM 1860 C C . THR A 1 228 ? 1.157 -5.847 18.887 1.00 92.75 228 THR A C 1
ATOM 1862 O O . THR A 1 228 ? 0.629 -6.899 18.533 1.00 92.75 228 THR A O 1
ATOM 1865 N N . THR A 1 229 ? 0.800 -5.230 20.014 1.00 92.50 229 THR A N 1
ATOM 1866 C CA . THR A 1 229 ? -0.258 -5.724 20.900 1.00 92.50 229 THR A CA 1
ATOM 1867 C C . THR A 1 229 ? -1.641 -5.429 20.331 1.00 92.50 229 THR A C 1
ATOM 1869 O O . THR A 1 229 ? -1.842 -4.391 19.705 1.00 92.50 229 THR A O 1
ATOM 1872 N N . GLU A 1 230 ? -2.616 -6.290 20.622 1.00 93.19 230 GLU A N 1
ATOM 1873 C CA . GLU A 1 230 ? -4.023 -6.013 20.322 1.00 93.19 230 GLU A CA 1
ATOM 1874 C C . GLU A 1 230 ? -4.557 -4.781 21.078 1.00 93.19 230 GLU A C 1
ATOM 1876 O O . GLU A 1 230 ? -4.050 -4.403 22.138 1.00 93.19 230 GLU A O 1
ATOM 1881 N N . GLY A 1 231 ? -5.606 -4.159 20.532 1.00 89.62 231 GLY A N 1
ATOM 1882 C CA . GLY A 1 231 ? -6.219 -2.952 21.081 1.00 89.62 231 GLY A CA 1
ATOM 1883 C C . GLY A 1 231 ? -7.732 -2.926 20.874 1.00 89.62 231 GLY A C 1
ATOM 1884 O O . GLY A 1 231 ? -8.265 -3.472 19.908 1.00 89.62 231 GLY A O 1
ATOM 1885 N N . ASN A 1 232 ? -8.450 -2.281 21.797 1.00 89.75 232 ASN A N 1
ATOM 1886 C CA . ASN A 1 232 ? -9.879 -2.021 21.641 1.00 89.75 232 ASN A CA 1
ATOM 1887 C C . ASN A 1 232 ? -10.089 -0.657 20.979 1.00 89.75 232 ASN A C 1
ATOM 1889 O O . ASN A 1 232 ? -9.663 0.361 21.522 1.00 89.75 232 ASN A O 1
ATOM 1893 N N . TYR A 1 233 ? -10.797 -0.639 19.851 1.00 91.50 233 TYR A N 1
ATOM 1894 C CA . TYR A 1 233 ? -11.136 0.581 19.127 1.00 91.50 233 TYR A CA 1
ATOM 1895 C C . TYR A 1 233 ? -12.592 0.994 19.363 1.00 91.50 233 TYR A C 1
ATOM 1897 O O . TYR A 1 233 ? -13.518 0.197 19.188 1.00 91.50 233 TYR A O 1
ATOM 1905 N N . LYS A 1 234 ? -12.809 2.273 19.686 1.00 88.88 234 LYS A N 1
ATOM 1906 C CA . LYS A 1 234 ? -14.138 2.883 19.804 1.00 88.88 234 LYS A CA 1
ATOM 1907 C C . LYS A 1 234 ? -14.314 3.965 18.728 1.00 88.88 234 LYS A C 1
ATOM 1909 O O . LYS A 1 234 ? -13.599 4.969 18.776 1.00 88.88 234 LYS A O 1
ATOM 1914 N N . PRO A 1 235 ? -15.284 3.832 17.797 1.00 84.75 235 PRO A N 1
ATOM 1915 C CA . PRO A 1 235 ? -15.572 4.849 16.781 1.00 84.75 235 PRO A CA 1
ATOM 1916 C C . PRO A 1 235 ? -16.292 6.052 17.410 1.00 84.75 235 PRO A C 1
ATOM 1918 O O . PRO A 1 235 ? -17.490 6.257 17.213 1.00 84.75 235 PRO A O 1
ATOM 1921 N N . LYS A 1 236 ? -15.581 6.837 18.223 1.00 81.25 236 LYS A N 1
ATOM 1922 C CA . LYS A 1 236 ? -16.145 7.972 18.958 1.00 81.25 236 LYS A CA 1
ATOM 1923 C C . LYS A 1 236 ? -15.916 9.288 18.213 1.00 81.25 236 LYS A C 1
ATOM 1925 O O . LYS A 1 236 ? -14.833 9.559 17.687 1.00 81.25 236 LYS A O 1
ATOM 1930 N N . ARG A 1 237 ? -16.950 10.133 18.188 1.00 83.75 237 ARG A N 1
ATOM 1931 C CA . ARG A 1 237 ? -16.802 11.565 17.907 1.00 83.75 237 ARG A CA 1
ATOM 1932 C C . ARG A 1 237 ? -16.519 12.258 19.233 1.00 83.75 237 ARG A C 1
ATOM 1934 O O . ARG A 1 237 ? -17.305 12.125 20.161 1.00 83.75 237 ARG A O 1
ATOM 1941 N N . PHE A 1 238 ? -15.389 12.947 19.311 1.00 85.62 238 PHE A N 1
ATOM 1942 C CA . PHE A 1 238 ? -15.003 13.691 20.503 1.00 85.62 238 PHE A CA 1
ATOM 1943 C C . PHE A 1 238 ? -15.607 15.091 20.413 1.00 85.62 238 PHE A C 1
ATOM 1945 O O . PHE A 1 238 ? -15.316 15.810 19.456 1.00 85.62 238 PHE A O 1
ATOM 1952 N N . GLU A 1 239 ? -16.460 15.450 21.369 1.00 87.38 239 GLU A N 1
ATOM 1953 C CA . GLU A 1 239 ? -16.992 16.815 21.499 1.00 87.38 239 GLU A CA 1
ATOM 1954 C C . GLU A 1 239 ? -15.972 17.731 22.183 1.00 87.38 239 GLU A C 1
ATOM 1956 O O . GLU A 1 239 ? -15.739 18.850 21.729 1.00 87.38 239 GLU A O 1
ATOM 1961 N N . TYR A 1 240 ? -15.297 17.209 23.211 1.00 92.81 240 TYR A N 1
ATOM 1962 C CA . TYR A 1 240 ? -14.274 17.905 23.982 1.00 92.81 240 TYR A CA 1
ATOM 1963 C C . TYR A 1 240 ? -13.005 17.051 24.078 1.00 92.81 240 TYR A C 1
ATOM 1965 O O . TYR A 1 240 ? -13.057 15.822 24.175 1.00 92.81 240 TYR A O 1
ATOM 1973 N N . VAL A 1 241 ? -11.845 17.703 23.990 1.00 96.56 241 VAL A N 1
ATOM 1974 C CA . VAL A 1 241 ? -10.528 17.054 24.034 1.00 96.56 241 VAL A CA 1
ATOM 1975 C C . VAL A 1 241 ? -9.562 17.881 24.865 1.00 96.56 241 VAL A C 1
ATOM 1977 O O . VAL A 1 241 ? -9.580 19.112 24.813 1.00 96.56 241 VAL A O 1
ATOM 1980 N N . THR A 1 242 ? -8.663 17.207 25.574 1.00 96.88 242 THR A N 1
ATOM 1981 C CA . THR A 1 242 ? -7.667 17.861 26.424 1.00 96.88 242 THR A CA 1
ATOM 1982 C C . THR A 1 242 ? -6.300 17.193 26.315 1.00 96.88 242 THR A C 1
ATOM 1984 O O . THR A 1 242 ? -6.177 16.006 26.006 1.00 96.88 242 THR A O 1
ATOM 1987 N N . TRP A 1 243 ? -5.236 17.964 26.545 1.00 97.56 243 TRP A N 1
ATOM 1988 C CA . TRP A 1 243 ? -3.869 17.441 26.588 1.00 97.56 243 TRP A CA 1
ATOM 1989 C C . TRP A 1 243 ? -3.571 16.895 27.984 1.00 97.56 243 TRP A C 1
ATOM 1991 O O . TRP A 1 243 ? -3.453 17.656 28.949 1.00 97.56 243 TRP A O 1
ATOM 2001 N N . CYS A 1 244 ? -3.390 15.583 28.084 1.00 96.69 244 CYS A N 1
ATOM 2002 C CA . CYS A 1 244 ? -3.111 14.880 29.331 1.00 96.69 244 CYS A CA 1
ATOM 2003 C C . CYS A 1 244 ? -1.637 14.465 29.406 1.00 96.69 244 CYS A C 1
ATOM 2005 O O . CYS A 1 244 ? -1.060 14.048 28.406 1.00 96.69 244 CYS A O 1
ATOM 2007 N N . ASP A 1 245 ? -1.020 14.569 30.586 1.00 96.81 245 ASP A N 1
ATOM 2008 C CA . ASP A 1 245 ? 0.326 14.026 30.811 1.00 96.81 245 ASP A CA 1
ATOM 2009 C C . ASP A 1 245 ? 0.327 12.520 30.505 1.00 96.81 245 ASP A C 1
ATOM 2011 O O . ASP A 1 245 ? -0.559 11.811 30.985 1.00 96.81 245 ASP A O 1
ATOM 2015 N N . LEU A 1 246 ? 1.334 12.013 29.782 1.00 94.31 246 LEU A N 1
ATOM 2016 C CA . LEU A 1 246 ? 1.420 10.589 29.406 1.00 94.31 246 LEU A CA 1
ATOM 2017 C C . LEU A 1 246 ? 1.211 9.644 30.603 1.00 94.31 246 LEU A C 1
ATOM 2019 O O . LEU A 1 246 ? 0.425 8.704 30.533 1.00 94.31 246 LEU A O 1
ATOM 2023 N N . LYS A 1 247 ? 1.815 9.970 31.753 1.00 92.50 247 LYS A N 1
ATOM 2024 C CA . LYS A 1 247 ? 1.701 9.201 33.008 1.00 92.50 247 LYS A CA 1
ATOM 2025 C C . LYS A 1 247 ? 0.274 9.104 33.569 1.00 92.50 247 LYS A C 1
ATOM 2027 O O . LYS A 1 247 ? 0.005 8.230 34.383 1.00 92.50 247 LYS A O 1
ATOM 2032 N N . LYS A 1 248 ? -0.626 10.009 33.178 1.00 94.94 248 LYS A N 1
ATOM 2033 C CA . LYS A 1 248 ? -2.029 10.075 33.629 1.00 94.94 248 LYS A CA 1
ATOM 2034 C C . LYS A 1 248 ? -3.021 9.667 32.535 1.00 94.94 248 LYS A C 1
ATOM 2036 O O . LYS A 1 248 ? -4.228 9.747 32.752 1.00 94.94 248 LYS A O 1
ATOM 2041 N N . ALA A 1 249 ? -2.527 9.279 31.361 1.00 95.88 249 ALA A N 1
ATOM 2042 C CA . ALA A 1 249 ? -3.362 8.987 30.204 1.00 95.88 249 ALA A CA 1
ATOM 2043 C C . ALA A 1 249 ? -3.825 7.522 30.137 1.00 95.88 249 ALA A C 1
ATOM 2045 O O . ALA A 1 249 ? -4.743 7.221 29.378 1.00 95.88 249 ALA A O 1
ATOM 2046 N N . LYS A 1 250 ? -3.233 6.620 30.936 1.00 96.50 250 LYS A N 1
ATOM 2047 C CA . LYS A 1 250 ? -3.613 5.198 30.997 1.00 96.50 250 LYS A CA 1
ATOM 2048 C C . LYS A 1 250 ? -5.117 5.051 31.252 1.00 96.50 250 LYS A C 1
ATOM 2050 O O . LYS A 1 250 ? -5.659 5.663 32.168 1.00 96.50 250 LYS A O 1
ATOM 2055 N N . GLY A 1 251 ? -5.779 4.228 30.443 1.00 94.88 251 GLY A N 1
ATOM 2056 C CA . GLY A 1 251 ? -7.218 3.970 30.508 1.00 94.88 251 GLY A CA 1
ATOM 2057 C C . GLY A 1 251 ? -8.097 5.009 29.803 1.00 94.88 251 GLY A C 1
ATOM 2058 O O . GLY A 1 251 ? -9.283 4.748 29.607 1.00 94.88 251 GLY A O 1
ATOM 2059 N N . LYS A 1 252 ? -7.547 6.152 29.372 1.00 94.75 252 LYS A N 1
ATOM 2060 C CA . LYS A 1 252 ? -8.296 7.159 28.605 1.00 94.75 252 LYS A CA 1
ATOM 2061 C C . LYS A 1 252 ? -8.383 6.790 27.128 1.00 94.75 252 LYS A C 1
ATOM 2063 O O . LYS A 1 252 ? -7.564 6.029 26.614 1.00 94.75 252 LYS A O 1
ATOM 2068 N N . VAL A 1 253 ? -9.368 7.357 26.433 1.00 94.81 253 VAL A N 1
ATOM 2069 C CA . VAL A 1 253 ? -9.519 7.191 24.983 1.00 94.81 253 VAL A CA 1
ATOM 2070 C C . VAL A 1 253 ? -8.662 8.223 24.255 1.00 94.81 253 VAL A C 1
ATOM 2072 O O . VAL A 1 253 ? -8.769 9.427 24.504 1.00 94.81 253 VAL A O 1
ATOM 2075 N N . LEU A 1 254 ? -7.821 7.748 23.341 1.00 96.00 254 LEU A N 1
ATOM 2076 C CA . LEU A 1 254 ? -6.962 8.576 22.508 1.00 96.00 254 LEU A CA 1
ATOM 2077 C C . LEU A 1 254 ? -7.792 9.398 21.513 1.00 96.00 254 LEU A C 1
ATOM 2079 O O . LEU A 1 254 ? -8.583 8.845 20.750 1.00 96.00 254 LEU A O 1
ATOM 2083 N N . ALA A 1 255 ? -7.570 10.710 21.455 1.00 95.25 255 ALA A N 1
ATOM 2084 C CA . ALA A 1 255 ? -8.321 11.616 20.583 1.00 95.25 255 ALA A CA 1
ATOM 2085 C C . ALA A 1 255 ? -7.578 12.015 19.291 1.00 95.25 255 ALA A C 1
ATOM 2087 O O . ALA A 1 255 ? -8.170 12.632 18.401 1.00 95.25 255 ALA A O 1
ATOM 2088 N N . ARG A 1 256 ? -6.297 11.649 19.146 1.00 95.38 256 ARG A N 1
ATOM 2089 C CA . ARG A 1 256 ? -5.470 11.904 17.953 1.00 95.38 256 ARG A CA 1
ATOM 2090 C C . ARG A 1 256 ? -4.457 10.777 17.751 1.00 95.38 256 ARG A C 1
ATOM 2092 O O . ARG A 1 256 ? -3.889 10.325 18.729 1.00 95.38 256 ARG A O 1
ATOM 2099 N N . HIS A 1 257 ? -4.214 10.368 16.503 1.00 96.44 257 HIS A N 1
ATOM 2100 C CA . HIS A 1 257 ? -3.209 9.348 16.172 1.00 96.44 257 HIS A CA 1
ATOM 2101 C C . HIS A 1 257 ? -1.821 9.681 16.732 1.00 96.44 257 HIS A C 1
ATOM 2103 O O . HIS A 1 257 ? -1.444 10.856 16.771 1.00 96.44 257 HIS A O 1
ATOM 2109 N N . ILE A 1 258 ? -1.070 8.640 17.093 1.00 96.69 258 ILE A N 1
ATOM 2110 C CA . ILE A 1 258 ? 0.353 8.721 17.437 1.00 96.69 258 ILE A CA 1
ATOM 2111 C C . ILE A 1 258 ? 1.165 8.136 16.285 1.00 96.69 258 ILE A C 1
ATOM 2113 O O . ILE A 1 258 ? 0.939 6.989 15.894 1.00 96.69 258 ILE A O 1
ATOM 2117 N N . VAL A 1 259 ? 2.075 8.941 15.734 1.00 95.81 259 VAL A N 1
ATOM 2118 C CA . VAL A 1 259 ? 2.833 8.628 14.512 1.00 95.81 259 VAL A CA 1
ATOM 2119 C C . VAL A 1 259 ? 4.324 8.900 14.764 1.00 95.81 259 VAL A C 1
ATOM 2121 O O . VAL A 1 259 ? 4.731 10.066 14.772 1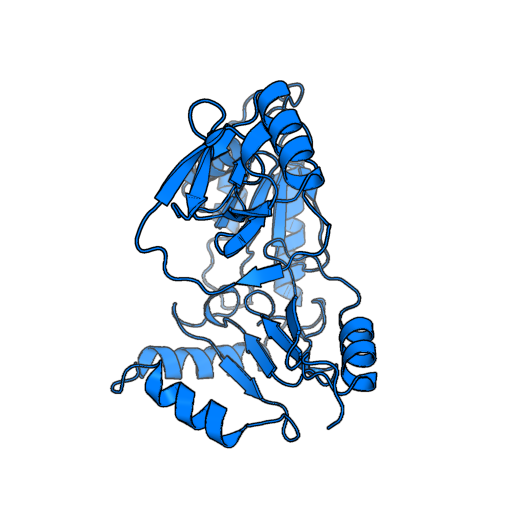.00 95.81 259 VAL A O 1
ATOM 2124 N N . PRO A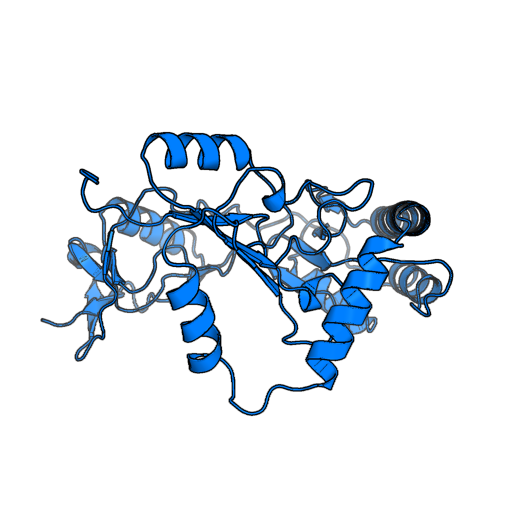 1 260 ? 5.144 7.866 15.028 1.00 92.44 260 PRO A N 1
ATOM 2125 C CA . PRO A 1 260 ? 6.590 8.005 15.143 1.00 92.44 260 PRO A CA 1
ATOM 2126 C C . PRO A 1 260 ? 7.238 8.146 13.763 1.00 92.44 260 PRO A C 1
ATOM 2128 O O . PRO A 1 260 ? 6.809 7.518 12.794 1.00 92.44 260 PRO A O 1
ATOM 2131 N N . TYR A 1 261 ? 8.307 8.930 13.697 1.00 86.81 261 TYR A N 1
ATOM 2132 C CA . TYR A 1 261 ? 9.165 9.080 12.528 1.00 86.81 261 TYR A CA 1
ATOM 2133 C C . TYR A 1 261 ? 10.585 8.626 12.884 1.00 86.81 261 TYR A C 1
ATOM 2135 O O . TYR A 1 261 ? 11.203 9.237 13.769 1.00 86.81 261 TYR A O 1
ATOM 2143 N N . PRO A 1 262 ? 11.097 7.565 12.232 1.00 84.25 262 PRO A N 1
ATOM 2144 C CA . PRO A 1 262 ? 10.423 6.690 11.249 1.00 84.25 262 PRO A CA 1
ATOM 2145 C C . PRO A 1 262 ? 9.415 5.695 11.873 1.00 84.25 262 PRO A C 1
ATOM 2147 O O . PRO A 1 262 ? 9.513 5.430 13.075 1.00 84.25 262 PRO A O 1
ATOM 2150 N N . PRO A 1 263 ? 8.482 5.097 11.089 1.00 84.56 263 PRO A N 1
ATOM 2151 C CA . PRO A 1 263 ? 8.338 5.183 9.625 1.00 84.56 263 PRO A CA 1
ATOM 2152 C C . PRO A 1 263 ? 7.296 6.207 9.140 1.00 84.56 263 PRO A C 1
ATOM 2154 O O . PRO A 1 263 ? 7.005 6.265 7.952 1.00 84.56 263 PRO A O 1
ATOM 2157 N N . GLY A 1 264 ? 6.699 7.003 10.029 1.00 84.75 264 GLY A N 1
ATOM 2158 C CA . GLY A 1 264 ? 5.680 7.984 9.645 1.00 84.75 264 GLY A CA 1
ATOM 2159 C C . GLY A 1 264 ? 4.288 7.388 9.413 1.00 84.75 264 GLY A C 1
ATOM 2160 O O . GLY A 1 264 ? 3.472 7.985 8.714 1.00 84.75 264 GLY A O 1
ATOM 2161 N N . ILE A 1 265 ? 3.999 6.227 10.014 1.00 90.31 265 ILE A N 1
ATOM 2162 C CA . ILE A 1 265 ? 2.671 5.592 10.016 1.00 90.31 265 ILE A CA 1
ATOM 2163 C C . ILE A 1 265 ? 2.084 5.534 11.436 1.00 90.31 265 ILE A C 1
ATOM 2165 O O . ILE A 1 265 ? 2.842 5.457 12.408 1.00 90.31 265 ILE A O 1
ATOM 2169 N N . PRO A 1 266 ? 0.749 5.580 11.599 1.00 92.38 266 PRO A N 1
ATOM 2170 C CA . PRO A 1 266 ? 0.134 5.472 12.916 1.00 92.38 266 PRO A CA 1
ATOM 2171 C C . PRO A 1 266 ? 0.429 4.127 13.580 1.00 92.38 266 PRO A C 1
ATOM 2173 O O . PRO A 1 266 ? 0.229 3.079 12.974 1.00 92.38 266 PRO A O 1
ATOM 2176 N N . ILE A 1 267 ? 0.836 4.173 14.848 1.00 92.94 267 ILE A N 1
ATOM 2177 C CA . ILE A 1 267 ? 1.012 2.982 15.699 1.00 92.94 267 ILE A CA 1
ATOM 2178 C C . ILE A 1 267 ? -0.055 2.866 16.792 1.00 92.94 267 ILE A C 1
ATOM 2180 O O . ILE A 1 267 ? -0.224 1.804 17.375 1.00 92.94 267 ILE A O 1
ATOM 2184 N N . ILE A 1 268 ? -0.741 3.973 17.102 1.00 94.75 268 ILE A N 1
ATOM 2185 C CA . ILE A 1 268 ? -1.869 4.022 18.034 1.00 94.75 268 ILE A CA 1
ATOM 2186 C C . ILE A 1 268 ? -2.925 4.922 17.403 1.00 94.75 268 ILE A C 1
ATOM 2188 O O . ILE A 1 268 ? -2.667 6.092 17.076 1.00 94.75 268 ILE A O 1
ATOM 2192 N N . PHE A 1 269 ? -4.121 4.383 17.208 1.00 95.56 269 PHE A N 1
ATOM 2193 C CA . PHE A 1 269 ? -5.197 5.063 16.513 1.00 95.56 269 PHE A CA 1
ATOM 2194 C C . PHE A 1 269 ? -6.097 5.849 17.468 1.00 95.56 269 PHE A C 1
ATOM 2196 O O . PHE A 1 269 ? -6.473 5.397 18.547 1.00 95.56 269 PHE A O 1
ATOM 2203 N N . LYS A 1 270 ? -6.509 7.050 17.041 1.00 94.81 270 LYS A N 1
ATOM 2204 C CA . LYS A 1 270 ? -7.611 7.788 17.671 1.00 94.81 270 LYS A CA 1
ATOM 2205 C C . LYS A 1 270 ? -8.812 6.849 17.847 1.00 94.81 270 LYS A C 1
ATOM 2207 O O . LYS A 1 270 ? -9.283 6.299 16.858 1.00 94.81 270 LYS A O 1
ATOM 2212 N N . GLY A 1 271 ? -9.340 6.747 19.063 1.00 94.81 271 GLY A N 1
ATOM 2213 C CA . GLY A 1 271 ? -10.413 5.823 19.438 1.00 94.81 271 GLY A CA 1
ATOM 2214 C C . GLY A 1 271 ? -9.936 4.621 20.255 1.00 94.81 271 GLY A C 1
ATOM 2215 O O . GLY A 1 271 ? -10.770 3.961 20.875 1.00 94.81 271 GLY A O 1
ATOM 2216 N N . GLU A 1 272 ? -8.630 4.353 20.306 1.00 95.31 272 GLU A N 1
ATOM 2217 C CA . GLU A 1 272 ? -8.068 3.314 21.170 1.00 95.31 272 GLU A CA 1
ATOM 2218 C C . GLU A 1 272 ? -7.989 3.743 22.638 1.00 95.31 272 GLU A C 1
ATOM 2220 O O . GLU A 1 272 ? -7.831 4.923 22.963 1.00 95.31 272 GLU A O 1
ATOM 2225 N N . THR A 1 273 ? -8.097 2.771 23.544 1.00 95.50 273 THR A N 1
ATOM 2226 C CA . THR A 1 273 ? -7.831 2.977 24.973 1.00 95.50 273 THR A CA 1
ATOM 2227 C C . THR A 1 273 ? -6.335 2.872 25.251 1.00 95.50 273 THR A C 1
ATOM 2229 O O . THR A 1 273 ? -5.725 1.839 24.996 1.00 95.50 273 THR A O 1
ATOM 2232 N N . ILE A 1 274 ? -5.756 3.933 25.812 1.00 95.88 274 ILE A N 1
ATOM 2233 C CA . ILE A 1 274 ? -4.319 4.034 26.077 1.00 95.88 274 ILE A CA 1
ATOM 2234 C C . ILE A 1 274 ? -3.912 3.014 27.147 1.00 95.88 274 ILE A C 1
ATOM 2236 O O . ILE A 1 274 ? -4.428 3.036 28.270 1.00 95.88 274 ILE A O 1
ATOM 2240 N N . THR A 1 275 ? -2.962 2.141 26.814 1.00 96.19 275 THR A N 1
ATOM 2241 C CA . THR A 1 275 ? -2.421 1.112 27.715 1.00 96.19 275 THR A CA 1
ATOM 2242 C C . THR A 1 275 ? -1.081 1.530 28.326 1.00 96.19 275 THR A C 1
ATOM 2244 O O . THR A 1 275 ? -0.505 2.557 27.972 1.00 96.19 275 THR A O 1
ATOM 2247 N N . GLU A 1 276 ? -0.582 0.741 29.278 1.00 94.69 276 GLU A N 1
ATOM 2248 C CA . GLU A 1 276 ? 0.737 0.958 29.888 1.00 94.69 276 GLU A CA 1
ATOM 2249 C C . GLU A 1 276 ? 1.868 0.737 28.878 1.00 94.69 276 GLU A C 1
ATOM 2251 O O . GLU A 1 276 ? 2.683 1.633 28.688 1.00 94.69 276 GLU A O 1
ATOM 2256 N N . ASN A 1 277 ? 1.817 -0.365 28.124 1.00 93.19 277 ASN A N 1
ATOM 2257 C CA . ASN A 1 277 ? 2.791 -0.682 27.074 1.00 93.19 277 ASN A CA 1
ATOM 2258 C C . ASN A 1 277 ? 2.869 0.419 25.999 1.00 93.19 277 ASN A C 1
ATOM 2260 O O . ASN A 1 277 ? 3.949 0.743 25.514 1.00 93.19 277 ASN A O 1
ATOM 2264 N N . MET A 1 278 ? 1.730 1.029 25.640 1.00 95.56 278 MET A N 1
ATOM 2265 C CA . MET A 1 278 ? 1.701 2.175 24.721 1.00 95.56 278 MET A CA 1
ATOM 2266 C C . MET A 1 278 ? 2.464 3.379 25.286 1.00 95.56 278 MET A C 1
ATOM 2268 O O . MET A 1 278 ? 3.184 4.052 24.555 1.00 95.56 278 MET A O 1
ATOM 2272 N N . ILE A 1 279 ? 2.300 3.669 26.579 1.00 95.38 279 ILE A N 1
ATOM 2273 C CA . ILE A 1 279 ? 2.982 4.788 27.240 1.00 95.38 279 ILE A CA 1
ATOM 2274 C C . ILE A 1 279 ? 4.486 4.521 27.335 1.00 95.38 279 ILE A C 1
ATOM 2276 O O . ILE A 1 279 ? 5.268 5.435 27.081 1.00 95.38 279 ILE A O 1
ATOM 2280 N N . GLU A 1 280 ? 4.888 3.300 27.689 1.00 93.19 280 GLU A N 1
ATOM 2281 C CA . GLU A 1 280 ? 6.296 2.887 27.747 1.00 93.19 280 GLU A CA 1
ATOM 2282 C C . GLU A 1 280 ? 6.976 3.070 26.389 1.00 93.19 280 GLU A C 1
ATOM 2284 O O . GLU A 1 280 ? 7.938 3.830 26.294 1.00 93.19 280 GLU A O 1
ATOM 2289 N N . LEU A 1 281 ? 6.396 2.508 25.326 1.00 93.19 281 LEU A N 1
ATOM 2290 C CA . LEU A 1 281 ? 6.931 2.618 23.968 1.00 93.19 281 LEU A CA 1
ATOM 2291 C C . LEU A 1 281 ? 7.024 4.075 23.485 1.00 93.19 281 LEU A C 1
ATOM 2293 O O . LEU A 1 281 ? 8.018 4.486 22.890 1.00 93.19 281 LEU A O 1
ATOM 2297 N N . VAL A 1 282 ? 6.006 4.896 23.768 1.00 94.25 282 VAL A N 1
ATOM 2298 C CA . VAL A 1 282 ? 6.050 6.325 23.420 1.00 94.25 282 VAL A CA 1
ATOM 2299 C C . VAL A 1 282 ? 7.149 7.054 24.198 1.00 94.25 282 VAL A C 1
ATOM 2301 O O . VAL A 1 282 ? 7.818 7.910 23.621 1.00 94.25 282 VAL A O 1
ATOM 2304 N N . ASN A 1 283 ? 7.374 6.731 25.475 1.00 93.00 283 ASN A N 1
ATOM 2305 C CA . ASN A 1 283 ? 8.483 7.317 26.232 1.00 93.00 283 ASN A CA 1
ATOM 2306 C C . ASN A 1 283 ? 9.841 6.902 25.651 1.00 93.00 283 ASN A C 1
ATOM 2308 O O . ASN A 1 283 ? 10.703 7.765 25.519 1.00 93.00 283 ASN A O 1
ATOM 2312 N N . GLU A 1 284 ? 10.017 5.648 25.228 1.00 90.62 284 GLU A N 1
ATOM 2313 C CA . GLU A 1 284 ? 11.251 5.189 24.570 1.00 90.62 284 GLU A CA 1
ATOM 2314 C C . GLU A 1 284 ? 11.561 5.994 23.295 1.00 90.62 284 GLU A C 1
ATOM 2316 O O . GLU A 1 284 ? 12.705 6.404 23.068 1.00 90.62 284 GLU A O 1
ATOM 2321 N N . TYR A 1 285 ? 10.551 6.306 22.478 1.00 92.31 285 TYR A N 1
ATOM 2322 C CA . TYR A 1 285 ? 10.740 7.183 21.315 1.00 92.31 285 TYR A CA 1
ATOM 2323 C C . TYR A 1 285 ? 11.180 8.592 21.714 1.00 92.31 285 TYR A C 1
ATOM 2325 O O . TYR A 1 285 ? 12.091 9.162 21.112 1.00 92.31 285 TYR A O 1
ATOM 2333 N N . LEU A 1 286 ? 10.552 9.164 22.743 1.00 90.94 286 LEU A N 1
ATOM 2334 C CA . LEU A 1 286 ? 10.888 10.505 23.219 1.00 90.94 286 LEU A CA 1
ATOM 2335 C C . LEU A 1 286 ? 12.302 10.550 23.822 1.00 90.94 286 LEU A C 1
ATOM 2337 O O . LEU A 1 286 ? 13.034 11.511 23.589 1.00 90.94 286 LEU A O 1
ATOM 2341 N N . GLU A 1 287 ? 12.714 9.506 24.544 1.00 89.31 287 GLU A N 1
ATOM 2342 C CA . GLU A 1 287 ? 14.055 9.368 25.127 1.00 89.31 287 GLU A CA 1
ATOM 2343 C C . GLU A 1 287 ? 15.145 9.192 24.064 1.00 89.31 287 GLU A C 1
ATOM 2345 O O . GLU A 1 287 ? 16.254 9.709 24.211 1.00 89.31 287 GLU A O 1
ATOM 2350 N N . THR A 1 288 ? 14.829 8.507 22.965 1.00 85.19 288 THR A N 1
ATOM 2351 C CA . THR A 1 288 ? 15.743 8.336 21.825 1.00 85.19 288 THR A CA 1
ATOM 2352 C C . THR A 1 288 ? 15.790 9.550 20.893 1.00 85.19 288 THR A C 1
ATOM 2354 O O . THR A 1 288 ? 16.615 9.578 19.976 1.00 85.19 288 THR A O 1
ATOM 2357 N N . GLY A 1 289 ? 14.968 10.575 21.147 1.00 84.75 289 GLY A N 1
ATOM 2358 C CA . GLY A 1 289 ? 14.904 11.805 20.357 1.00 84.75 289 GLY A CA 1
ATOM 2359 C C . GLY A 1 289 ? 14.165 11.650 19.027 1.00 84.75 289 GLY A C 1
ATOM 2360 O O . GLY A 1 289 ? 14.341 12.484 18.138 1.00 84.75 289 GLY A O 1
ATOM 2361 N N . MET A 1 290 ? 13.360 10.596 18.876 1.00 86.94 290 MET A N 1
ATOM 2362 C CA . MET A 1 290 ? 12.523 10.405 17.697 1.00 86.94 290 MET A CA 1
ATOM 2363 C C . MET A 1 290 ? 11.413 11.455 17.635 1.00 86.94 290 MET A C 1
ATOM 2365 O O . MET A 1 290 ? 10.869 11.890 18.654 1.00 86.94 290 MET A O 1
ATOM 2369 N N . ILE A 1 291 ? 11.043 11.847 16.417 1.00 89.25 291 ILE A N 1
ATOM 2370 C CA . ILE A 1 291 ? 9.910 12.746 16.206 1.00 89.25 291 ILE A CA 1
ATOM 2371 C C . ILE A 1 291 ? 8.629 11.921 16.342 1.00 89.25 291 ILE A C 1
ATOM 2373 O O . ILE A 1 291 ? 8.474 10.895 15.688 1.00 89.25 291 ILE A O 1
ATOM 2377 N N . VAL A 1 292 ? 7.702 12.371 17.189 1.00 93.75 292 VAL A N 1
ATOM 2378 C CA . VAL A 1 292 ? 6.418 11.694 17.413 1.00 93.75 292 VAL A CA 1
ATOM 2379 C C . VAL A 1 292 ? 5.281 12.692 17.231 1.00 93.75 292 VAL A C 1
ATOM 2381 O O . VAL A 1 292 ? 5.012 13.523 18.104 1.00 93.75 292 VAL A O 1
ATOM 2384 N N . GLU A 1 293 ? 4.583 12.621 16.098 1.00 94.94 293 GLU A N 1
ATOM 2385 C CA . GLU A 1 293 ? 3.356 13.392 15.927 1.00 94.94 293 GLU A CA 1
ATOM 2386 C C . GLU A 1 293 ? 2.234 12.839 16.812 1.00 94.94 293 GLU A C 1
ATOM 2388 O O . GLU A 1 293 ? 2.151 11.646 17.097 1.00 94.94 293 GLU A O 1
ATOM 2393 N N . GLY A 1 294 ? 1.349 13.733 17.255 1.00 94.44 294 GLY A N 1
ATOM 2394 C CA . GLY A 1 294 ? 0.290 13.404 18.215 1.00 94.44 294 GLY A CA 1
ATOM 2395 C C . GLY A 1 294 ? 0.689 13.625 19.675 1.00 94.44 294 GLY A C 1
ATOM 2396 O O . GLY A 1 294 ? -0.196 13.710 20.527 1.00 94.44 294 GLY A O 1
ATOM 2397 N N . ILE A 1 295 ? 1.979 13.841 19.948 1.00 95.62 295 ILE A N 1
ATOM 2398 C CA . ILE A 1 295 ? 2.509 14.249 21.253 1.00 95.62 295 ILE A CA 1
ATOM 2399 C C . ILE A 1 295 ? 2.935 15.721 21.216 1.00 95.62 295 ILE A C 1
ATOM 2401 O O . ILE A 1 295 ? 3.524 16.194 20.244 1.00 95.62 295 ILE A O 1
ATOM 2405 N N . LYS A 1 296 ? 2.636 16.474 22.281 1.00 92.38 296 LYS A N 1
ATOM 2406 C CA . LYS A 1 296 ? 3.132 17.848 22.483 1.00 92.38 296 LYS A CA 1
ATOM 2407 C C . LYS A 1 296 ? 3.482 18.068 23.944 1.00 92.38 296 LYS A C 1
ATOM 2409 O O . LYS A 1 296 ? 2.657 17.801 24.808 1.00 92.38 296 LYS A O 1
ATOM 2414 N N . ASN A 1 297 ? 4.672 18.598 24.232 1.00 92.19 297 ASN A N 1
ATOM 2415 C CA . ASN A 1 297 ? 5.125 18.892 25.600 1.00 92.19 297 ASN A CA 1
ATOM 2416 C C . ASN A 1 297 ? 4.977 17.686 26.560 1.00 92.19 297 ASN A C 1
ATOM 2418 O O .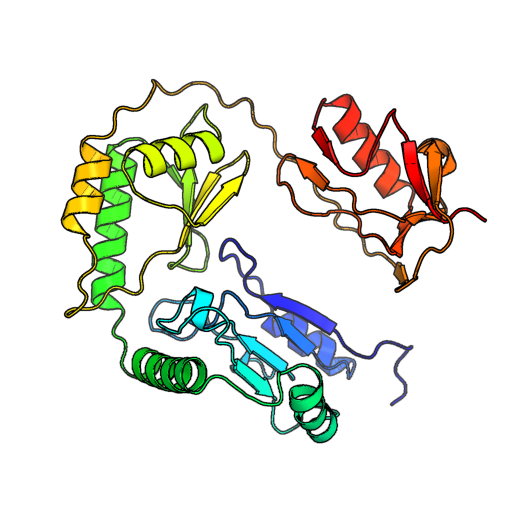 ASN A 1 297 ? 4.515 17.856 27.686 1.00 92.19 297 ASN A O 1
ATOM 2422 N N . ASN A 1 298 ? 5.308 16.470 26.098 1.00 92.62 298 ASN A N 1
ATOM 2423 C CA . ASN A 1 298 ? 5.105 15.194 26.814 1.00 92.62 298 ASN A CA 1
ATOM 2424 C C . ASN A 1 298 ? 3.649 14.910 27.232 1.00 92.62 298 ASN A C 1
ATOM 2426 O O . ASN A 1 298 ? 3.382 14.174 28.188 1.00 92.62 298 ASN A O 1
ATOM 2430 N N . LYS A 1 299 ? 2.695 15.493 26.501 1.00 96.38 299 LYS A N 1
ATOM 2431 C CA . LYS A 1 299 ? 1.263 15.258 26.652 1.00 96.38 299 LYS A CA 1
ATOM 2432 C C . LYS A 1 299 ? 0.689 14.588 25.417 1.00 96.38 299 LYS A C 1
ATOM 2434 O O . LYS A 1 299 ? 1.133 14.838 24.296 1.00 96.38 299 LYS A O 1
ATOM 2439 N N . ILE A 1 300 ? -0.347 13.799 25.651 1.00 97.00 300 ILE A N 1
ATOM 2440 C CA . ILE A 1 300 ? -1.132 13.086 24.651 1.00 97.00 300 ILE A CA 1
ATOM 2441 C C . ILE A 1 300 ? -2.562 13.631 24.645 1.00 97.00 300 ILE A C 1
ATOM 2443 O O . ILE A 1 300 ? -3.093 14.012 25.692 1.00 97.00 300 ILE A O 1
ATOM 2447 N N . LEU A 1 301 ? -3.169 13.737 23.463 1.00 97.12 301 LEU A N 1
ATOM 2448 C CA . LEU A 1 301 ? -4.519 14.280 23.331 1.00 97.12 301 LEU A CA 1
ATOM 2449 C C . LEU A 1 301 ? -5.550 13.191 23.630 1.00 97.12 301 LEU A C 1
ATOM 2451 O O . LEU A 1 301 ? -5.611 12.185 22.925 1.00 97.12 301 LEU A O 1
ATOM 2455 N N . VAL A 1 302 ? -6.376 13.408 24.645 1.00 95.81 302 VAL A N 1
ATOM 2456 C CA . VAL A 1 302 ? -7.403 12.462 25.095 1.00 95.81 302 VAL A CA 1
ATOM 2457 C C . VAL A 1 302 ? -8.777 13.108 25.065 1.00 95.81 302 VAL A C 1
ATOM 2459 O O . VAL A 1 302 ? -8.902 14.330 24.963 1.00 95.81 302 VAL A O 1
ATOM 2462 N N . GLU A 1 303 ? -9.801 12.274 25.156 1.00 91.81 303 GLU A N 1
ATOM 2463 C CA . GLU A 1 303 ? -11.143 12.728 25.499 1.00 91.81 303 GLU A CA 1
ATOM 2464 C C . GLU A 1 303 ? -11.153 13.505 26.822 1.00 91.81 303 GLU A C 1
ATOM 2466 O O . GLU A 1 303 ? -10.552 13.060 27.807 1.00 91.81 303 GLU A O 1
ATOM 2471 N N . ASP A 1 304 ? -11.807 14.667 26.811 1.00 86.62 304 ASP A N 1
ATOM 2472 C CA . ASP A 1 304 ? -12.111 15.430 28.022 1.00 86.62 304 ASP A CA 1
ATOM 2473 C C . ASP A 1 304 ? -13.442 14.924 28.594 1.00 86.62 304 ASP A C 1
ATOM 2475 O O . ASP A 1 304 ? -14.396 14.732 27.835 1.00 86.62 304 ASP A O 1
ATOM 2479 N N . GLU A 1 305 ? -13.472 14.647 29.899 1.00 68.94 305 GLU A N 1
ATOM 2480 C CA . GLU A 1 305 ? -14.675 14.189 30.618 1.00 68.94 305 GLU A CA 1
ATOM 2481 C C . GLU A 1 305 ? -15.522 15.366 31.105 1.00 68.94 305 GLU A C 1
ATOM 2483 O O . GLU A 1 305 ? -14.934 16.348 31.617 1.00 68.94 305 GLU A O 1
#

Radius of gyration: 22.43 Å; Cα contacts (8 Å, |Δi|>4): 508; chains: 1; bounding box: 57×41×61 Å

Secondary structure (DSSP, 8-state):
---SS---EEEESS-TTS----HHHHHHHHHHTT--EEEE-TT-TTTTSTTSPPPGGGGT-SEEEE-HHHHSS--TT--EEEE-TT-TTHHHHHHHHHHHS-SS--HHHHHHHHHHHHHHHH---HHHHHHHHHHHHHHHHHT-EEE--S-TTEEEEE-TTS-HHHHHHHHHHTT---SEE-SS-EEEE-----TT----HHHHHHHHHT--PPPP----PPPPPPP-S---B--PPPSSEEEEEGGG-TTSBB-S-BEEETTTS-SB-TTBBPPHHHHHHHHHHHHTT-EEETEETTEEEEE--

Nearest PDB structures (foldseek):
  2x3l-assembly1_B  TM=1.002E+00  e=1.213E-52  Staphylococcus aureus
  2x3l-assembly1_A  TM=1.001E+00  e=4.762E-52  Staphylococcus aureus
  4lhd-assembly1_B  TM=5.146E-01  e=9.479E-06  Synechocystis sp. PCC 6803 substr. Kazusa
  4lhc-assembly1_B  TM=5.092E-01  e=2.408E-05  Synechocystis sp. PCC 6803 substr. Kazusa
  4lhc-assembly1_A  TM=5.246E-01  e=3.286E-05  Synechocystis sp. PCC 6803 substr. Kazusa

Foldseek 3Di:
DPAPPAAEAEEEPPPPQQAGDPVLVVCVVCVVRVHAYEYADQVCPLAPAPLAHHDCVVNQHQKYKYNCCVAFQADPPQIDIDGRPPHPPPVVVVVVVPVPDDPDDDPSRVVRNVVRVVCSVPADQPQVVVLLVVVVVLLVVLQWDWDDHRGSQKTWIAHAAFAQVVVQVLCVVLVHHFDATARGTTIHRHHSDDDPDPDPSVSSSVSSNPGDDDDHDHHPDDDQDADDDDWDFDPDDAPDKDWAALVPQAQFFAQQFKAWGVVRDGRDHRRTGDHPVNSVSVVVCVVVVIDIPQDDPNTHMTHDD

Sequence (305 aa):
LNNDGHKLAVLTYPNYYGETFNVEEVIKSLHQLNIPVLIDEAHGAHFGLQGFPDSTLNYQADYVVQSFHKTLPALTMGSVLYIHKNAPYRENIIEYLSYFQTSSPSYLIMASLESAAQFYKTYDSSVFFDKRAQLIECLEKKGFEMIQVDDPLKLLIKYEGFTGHDIQNWFMNAHIYLELADDYQALAILPLWHHDDTYLFDSLLRKIEDMILPKKSVSKVKQTQLLTTEGNYKPKRFEYVTWCDLKKAKGKVLARHIVPYPPGIPIIFKGETITENMIELVNEYLETGMIVEGIKNNKILVEDE

InterPro domains:
  IPR000310 Orn/Lys/Arg decarboxylase, major domain [PF01276] (6-122)
  IPR008286 Orn/Lys/Arg decarboxylase, C-terminal [PF03711] (239-287)
  IPR015421 Pyridoxal phosphate-dependent transferase, major domain [G3DSA:3.40.640.10] (1-131)
  IPR015424 Pyridoxal phosphate-dependent transferase [SSF53383] (4-198)
  IPR036633 Orn/Lys/Arg decarboxylase, C-terminal domain superfamily [SSF55904] (168-298)
  IPR052357 Orn/Lys/Arg decarboxylase class-I [PTHR43277] (8-300)

pLDDT: mean 95.22, std 7.23, range [41.0, 98.94]

Solvent-accessible surface area (backbone atoms only — not comparable to full-atom values): 17465 Å² total; per-residue (Å²): 133,97,54,96,82,68,74,66,46,79,46,70,44,34,42,96,72,24,44,74,72,76,56,54,61,52,47,53,56,36,48,77,68,74,29,49,38,39,34,45,18,43,77,32,53,57,36,64,42,80,92,42,47,77,42,61,82,80,50,73,45,28,29,40,35,24,28,30,32,76,67,38,78,23,42,82,89,26,58,49,80,47,67,40,94,84,35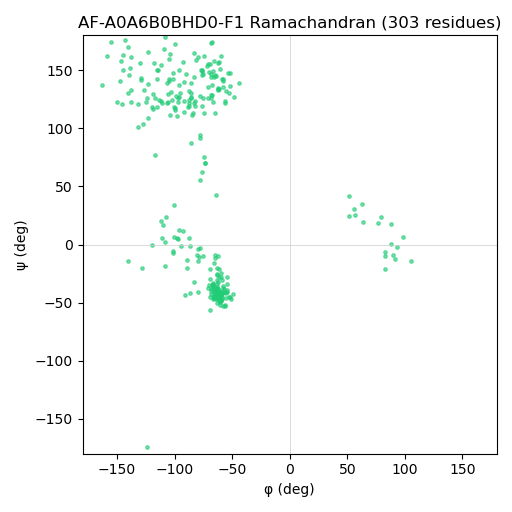,78,67,56,68,60,53,59,54,46,49,66,70,80,41,68,94,75,71,58,63,67,35,54,52,23,43,55,50,24,52,54,45,63,74,70,64,62,50,64,58,28,55,56,50,49,50,52,50,50,53,53,41,44,76,70,60,40,46,74,53,86,48,68,25,75,51,31,41,35,40,31,43,63,41,50,35,4,55,56,51,43,50,55,37,44,76,66,74,39,86,57,76,50,58,31,57,71,28,18,35,37,72,56,76,84,43,48,94,87,58,86,71,64,56,72,59,51,53,51,48,56,71,68,53,89,75,79,82,74,46,80,66,81,77,74,89,68,87,75,75,80,74,90,81,62,76,42,99,70,86,77,94,46,69,39,78,34,49,52,94,73,36,58,73,39,42,28,63,47,43,33,26,39,46,59,73,66,52,75,64,43,57,52,26,25,56,36,44,68,69,59,47,51,54,52,48,51,38,56,74,72,67,42,51,47,48,52,54,56,95,75,18,36,39,22,59,50,132